Protein AF-A0A7X8V8R5-F1 (afdb_monomer_lite)

pLDDT: mean 85.59, std 14.08, range [46.25, 98.62]

Radius of gyration: 27.59 Å; chains: 1; bounding box: 48×94×66 Å

Secondary structure (DSSP, 8-state):
-HHHHHHHHHHHHHSSS--------------PPPPPPP-GGGGGGG--B--HHHHHHT-BTTB-EE--S-EEEEEE----TTSSS-S-EEEE-SS-EEEE----S-HHHHS-TTEEEEEE-TT-EEEEEEEE-STT-EEEEEEEEBPPTTSSSS-B----HHHHHHHEEEEEEPPPPPPEEE-GGGSPPTT--TTT-TTTTS-EEETT----S---EEEES-TTS-TT-GGGEEEE-SS------S---HHHHHHHHHTTTTTT-EEEETTEEEEE-

Structure (mmCIF, N/CA/C/O backbone):
data_AF-A0A7X8V8R5-F1
#
_entry.id   AF-A0A7X8V8R5-F1
#
loop_
_atom_site.group_PDB
_atom_site.id
_atom_site.type_symbol
_atom_site.label_atom_id
_atom_site.label_alt_id
_atom_site.label_comp_id
_atom_site.label_asym_id
_atom_site.label_entity_id
_atom_site.label_seq_id
_atom_site.pdbx_PDB_ins_code
_atom_site.Cartn_x
_atom_site.Cartn_y
_atom_site.Cartn_z
_atom_site.occupancy
_atom_site.B_iso_or_equiv
_atom_site.auth_seq_id
_atom_site.auth_comp_id
_atom_site.auth_asym_id
_atom_site.auth_atom_id
_atom_site.pdbx_PDB_model_num
ATOM 1 N N . MET A 1 1 ? -24.800 73.478 -6.586 1.00 51.34 1 MET A N 1
ATOM 2 C CA . MET A 1 1 ? -23.457 72.967 -6.951 1.00 51.34 1 MET A CA 1
ATOM 3 C C . MET A 1 1 ? -23.157 71.562 -6.404 1.00 51.34 1 MET A C 1
ATOM 5 O O . MET A 1 1 ? -22.745 70.729 -7.193 1.00 51.34 1 MET A O 1
ATOM 9 N N . LYS A 1 2 ? -23.445 71.215 -5.133 1.00 47.78 2 LYS A N 1
ATOM 10 C CA . LYS A 1 2 ? -23.188 69.852 -4.590 1.00 47.78 2 LYS A CA 1
ATOM 11 C C . LYS A 1 2 ? -24.035 68.699 -5.174 1.00 47.78 2 LYS A C 1
ATOM 13 O O . LYS A 1 2 ? -23.560 67.573 -5.201 1.00 47.78 2 LYS A O 1
ATOM 18 N N . LYS A 1 3 ? -25.251 68.955 -5.680 1.00 46.56 3 LYS A N 1
ATOM 19 C CA . LYS A 1 3 ? -26.115 67.905 -6.273 1.00 46.56 3 LYS A CA 1
ATOM 20 C C . LYS A 1 3 ? -25.738 67.511 -7.712 1.00 46.56 3 LYS A C 1
ATOM 22 O O . LYS A 1 3 ? -26.114 66.437 -8.153 1.00 46.56 3 LYS A O 1
ATOM 27 N N . ILE A 1 4 ? -24.977 68.353 -8.418 1.00 52.81 4 ILE A N 1
ATOM 28 C CA . ILE A 1 4 ? -24.550 68.096 -9.807 1.00 52.81 4 ILE A CA 1
ATOM 29 C C . ILE A 1 4 ? -23.256 67.266 -9.830 1.00 52.81 4 ILE A C 1
ATOM 31 O O . ILE A 1 4 ? -23.092 66.412 -10.694 1.00 52.81 4 ILE A O 1
ATOM 35 N N . LEU A 1 5 ? -22.383 67.431 -8.828 1.00 48.66 5 LEU A N 1
ATOM 36 C CA . LEU A 1 5 ? -21.161 66.628 -8.702 1.00 48.66 5 LEU A CA 1
ATOM 37 C C . LEU A 1 5 ? -21.448 65.152 -8.372 1.00 48.66 5 LEU A C 1
ATOM 39 O O . LEU A 1 5 ? -20.752 64.275 -8.867 1.00 48.66 5 LEU A O 1
ATOM 43 N N . LEU A 1 6 ? -22.485 64.868 -7.575 1.00 48.47 6 LEU A N 1
ATOM 44 C CA . LEU A 1 6 ? -22.840 63.490 -7.208 1.00 48.47 6 LEU A CA 1
ATOM 45 C C . LEU A 1 6 ? -23.437 62.704 -8.388 1.00 48.47 6 LEU A C 1
ATOM 47 O O . LEU A 1 6 ? -23.232 61.499 -8.489 1.00 48.47 6 LEU A O 1
ATOM 51 N N . ALA A 1 7 ? -24.135 63.395 -9.295 1.00 51.72 7 ALA A N 1
ATOM 52 C CA . ALA A 1 7 ? -24.681 62.788 -10.503 1.00 51.72 7 ALA A CA 1
ATOM 53 C C . ALA A 1 7 ? -23.566 62.379 -11.479 1.00 51.72 7 ALA A C 1
ATOM 55 O O . ALA A 1 7 ? -23.613 61.276 -12.000 1.00 51.72 7 ALA A O 1
ATOM 56 N N . LEU A 1 8 ? -22.531 63.211 -11.652 1.00 51.12 8 LEU A N 1
ATOM 57 C CA . LEU A 1 8 ? -21.403 62.936 -12.555 1.00 51.12 8 LEU A CA 1
ATOM 58 C C . LEU A 1 8 ? -20.503 61.775 -12.096 1.00 51.12 8 LEU A C 1
ATOM 60 O O . LEU A 1 8 ? -19.995 61.031 -12.931 1.00 51.12 8 LEU A O 1
ATOM 64 N N . VAL A 1 9 ? -20.331 61.584 -10.784 1.00 53.97 9 VAL A N 1
ATOM 65 C CA . VAL A 1 9 ? -19.551 60.454 -10.242 1.00 53.97 9 VAL A CA 1
ATOM 66 C C . VAL A 1 9 ? -20.319 59.130 -10.371 1.00 53.97 9 VAL A C 1
ATOM 68 O O . VAL A 1 9 ? -19.712 58.097 -10.641 1.00 53.97 9 VAL A O 1
ATOM 71 N N . ALA A 1 10 ? -21.653 59.157 -10.266 1.00 51.12 10 ALA A N 1
ATOM 72 C CA . ALA A 1 10 ? -22.487 57.973 -10.477 1.00 51.12 10 ALA A CA 1
ATOM 73 C C . ALA A 1 10 ? -22.534 57.536 -11.954 1.00 51.12 10 ALA A C 1
ATOM 75 O O . ALA A 1 10 ? -22.523 56.338 -12.226 1.00 51.12 10 ALA A O 1
ATOM 76 N N . THR A 1 11 ? -22.515 58.469 -12.917 1.00 50.44 11 THR A N 1
ATOM 77 C CA . THR A 1 11 ? -22.453 58.113 -14.347 1.00 50.44 11 THR A CA 1
ATOM 78 C C . THR A 1 11 ? -21.089 57.566 -14.758 1.00 50.44 11 THR A C 1
ATOM 80 O O . THR A 1 11 ? -21.040 56.650 -15.568 1.00 50.44 11 THR A O 1
ATOM 83 N N . ALA A 1 12 ? -19.985 58.056 -14.183 1.00 51.66 12 ALA A N 1
ATOM 84 C CA . ALA A 1 12 ? -18.648 57.533 -14.483 1.00 51.66 12 ALA A CA 1
ATOM 85 C C . ALA A 1 12 ? -18.447 56.086 -13.983 1.00 51.66 12 ALA A C 1
ATOM 87 O O . ALA A 1 12 ? -17.800 55.294 -14.661 1.00 51.66 12 ALA A O 1
ATOM 88 N N . ALA A 1 13 ? -19.057 55.714 -12.851 1.00 51.84 13 ALA A N 1
ATOM 89 C CA . ALA A 1 13 ? -19.005 54.350 -12.314 1.00 51.84 13 ALA A CA 1
ATOM 90 C C . ALA A 1 13 ? -19.896 53.344 -13.076 1.00 51.84 13 ALA A C 1
ATOM 92 O O . ALA A 1 13 ? -19.675 52.137 -12.986 1.00 51.84 13 ALA A O 1
ATOM 93 N N . LEU A 1 14 ? -20.883 53.820 -13.845 1.00 47.44 14 LEU A N 1
ATOM 94 C CA . LEU A 1 14 ? -21.765 52.971 -14.657 1.00 47.44 14 LEU A CA 1
ATOM 95 C C . LEU A 1 14 ? -21.150 52.578 -16.010 1.00 47.44 14 LEU A C 1
ATOM 97 O O . LEU A 1 14 ? -21.575 51.583 -16.589 1.00 47.44 14 LEU A O 1
ATOM 101 N N . PHE A 1 15 ? -20.127 53.296 -16.490 1.00 46.66 15 PHE A N 1
ATOM 102 C CA . PHE A 1 15 ? -19.398 52.935 -17.715 1.00 46.66 15 PHE A CA 1
ATOM 103 C C . PHE A 1 15 ? -18.172 52.041 -17.474 1.00 46.66 15 PHE A C 1
ATOM 105 O O . PHE A 1 15 ? -17.623 51.514 -18.433 1.00 46.66 15 PHE A O 1
ATOM 112 N N . THR A 1 16 ? -17.756 51.818 -16.222 1.00 51.16 16 THR A N 1
ATOM 113 C CA . THR A 1 16 ? -16.656 50.886 -15.887 1.00 51.16 16 THR A CA 1
ATOM 114 C C . THR A 1 16 ? -17.140 49.522 -15.393 1.00 51.16 16 THR A C 1
ATOM 116 O O . THR A 1 16 ? -16.323 48.656 -15.107 1.00 51.16 16 THR A O 1
ATOM 119 N N . ALA A 1 17 ? -18.454 49.321 -15.251 1.00 46.25 17 ALA A N 1
ATOM 120 C CA . ALA A 1 17 ? -19.032 48.094 -14.692 1.00 46.25 17 ALA A CA 1
ATOM 121 C C . ALA A 1 17 ? -19.540 47.098 -15.751 1.00 46.25 17 ALA A C 1
ATOM 123 O O . ALA A 1 17 ? -20.131 46.082 -15.396 1.00 46.25 17 ALA A O 1
ATOM 124 N N . CYS A 1 18 ? -19.317 47.375 -17.036 1.00 49.31 18 CYS A N 1
ATOM 125 C CA . CYS A 1 18 ? -19.707 46.486 -18.123 1.00 49.31 18 CYS A CA 1
ATOM 126 C C . CYS A 1 18 ? -18.607 46.448 -19.193 1.00 49.31 18 CYS A C 1
ATOM 128 O O . CYS A 1 18 ? -18.826 46.831 -20.339 1.00 49.31 18 CYS A O 1
ATOM 130 N N . GLU A 1 19 ? -17.411 45.969 -18.836 1.00 47.34 19 GLU A N 1
ATOM 131 C CA . GLU A 1 19 ? -16.739 45.114 -19.815 1.00 47.34 19 GLU A CA 1
ATOM 132 C C . GLU A 1 19 ? -17.572 43.838 -19.853 1.00 47.34 19 GLU A C 1
ATOM 134 O O . GLU A 1 19 ? -17.429 42.941 -19.022 1.00 47.34 19 GLU A O 1
ATOM 139 N N . GLU A 1 20 ? -18.551 43.833 -20.761 1.00 48.53 20 GLU A N 1
ATOM 140 C CA . GLU A 1 20 ? -19.179 42.613 -21.232 1.00 48.53 20 GLU A CA 1
ATOM 141 C C . GLU A 1 20 ? -18.025 41.663 -21.519 1.00 48.53 20 GLU A C 1
ATOM 143 O O . GLU A 1 20 ? -17.145 41.988 -22.322 1.00 48.53 20 GLU A O 1
ATOM 148 N N . TRP A 1 21 ? -17.969 40.581 -20.738 1.00 50.00 21 TRP A N 1
ATOM 149 C CA . TRP A 1 21 ? -17.016 39.495 -20.885 1.00 50.00 21 TRP A CA 1
ATOM 150 C C . TRP A 1 21 ? -16.856 39.292 -22.389 1.00 50.00 21 TRP A C 1
ATOM 152 O O . TRP A 1 21 ? -17.821 38.872 -23.035 1.00 50.00 21 TRP A O 1
ATOM 162 N N . GLN A 1 22 ? -15.705 39.697 -22.959 1.00 52.28 22 GLN A N 1
ATOM 163 C CA . GLN A 1 22 ? -15.394 39.412 -24.362 1.00 52.28 22 GLN A CA 1
ATOM 164 C C . GLN A 1 22 ? -15.810 37.959 -24.540 1.00 52.28 22 GLN A C 1
ATOM 166 O O . GLN A 1 22 ? -15.431 37.182 -23.654 1.00 52.28 22 GLN A O 1
ATOM 171 N N . PRO A 1 23 ? -16.630 37.587 -25.545 1.00 54.31 23 PRO A N 1
ATOM 172 C CA . PRO A 1 23 ? -16.998 36.194 -25.709 1.00 54.31 23 PRO A CA 1
ATOM 173 C C . PRO A 1 23 ? -15.673 35.460 -25.678 1.00 54.31 23 PRO A C 1
ATOM 175 O O . PRO A 1 23 ? -14.847 35.693 -26.566 1.00 54.31 23 PRO A O 1
ATOM 178 N N . VAL A 1 24 ? -15.399 34.708 -24.596 1.00 56.41 24 VAL A N 1
ATOM 179 C CA . VAL A 1 24 ? -14.198 33.889 -24.568 1.00 56.41 24 VAL A CA 1
ATOM 180 C C . VAL A 1 24 ? -14.396 33.089 -25.814 1.00 56.41 24 VAL A C 1
ATOM 182 O O . VAL A 1 24 ? -15.431 32.426 -25.964 1.00 56.41 24 VAL A O 1
ATOM 185 N N . GLY A 1 25 ? -13.507 33.303 -26.784 1.00 54.28 25 GLY A N 1
ATOM 186 C CA . GLY A 1 25 ? -13.576 32.529 -27.990 1.00 54.28 25 GLY A CA 1
ATOM 187 C C . GLY A 1 25 ? -13.743 31.115 -27.479 1.00 54.28 25 GLY A C 1
ATOM 188 O O . GLY A 1 25 ? -12.998 30.679 -26.593 1.00 54.28 25 GLY A O 1
ATOM 189 N N . THR A 1 26 ? -14.738 30.393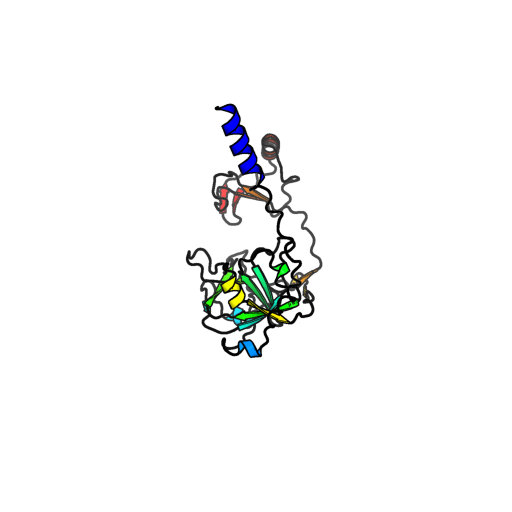 -27.978 1.00 57.25 26 THR A N 1
ATOM 190 C CA . THR A 1 26 ? -14.586 28.951 -28.036 1.00 57.25 26 THR A CA 1
ATOM 191 C C . THR A 1 26 ? -13.428 28.756 -29.006 1.00 57.25 26 THR A C 1
ATOM 193 O O . THR A 1 26 ? -13.624 28.411 -30.171 1.00 57.25 26 THR A O 1
ATOM 196 N N . PHE A 1 27 ? -12.218 29.120 -28.567 1.00 58.81 27 PHE A N 1
ATOM 197 C CA . PHE A 1 27 ? -10.977 28.696 -29.127 1.00 58.81 27 PHE A CA 1
ATOM 198 C C . PHE A 1 27 ? -11.199 27.201 -29.102 1.00 58.81 27 PHE A C 1
ATOM 200 O O . PHE A 1 27 ? -11.328 26.588 -28.039 1.00 58.81 27 PHE A O 1
ATOM 207 N N . LYS A 1 28 ? -11.424 26.630 -30.284 1.00 58.47 28 LYS A N 1
ATOM 208 C CA . LYS A 1 28 ? -11.247 25.206 -30.467 1.00 58.47 28 LYS A CA 1
ATOM 209 C C . LYS A 1 28 ? -9.762 25.022 -30.225 1.00 58.47 28 LYS A C 1
ATOM 211 O O . LYS A 1 28 ? -8.969 25.093 -31.158 1.00 58.47 28 LYS A O 1
ATOM 216 N N . TYR A 1 29 ? -9.390 24.963 -28.948 1.00 66.44 29 TYR A N 1
ATOM 217 C CA . TYR A 1 29 ? -8.088 24.512 -28.539 1.00 66.44 29 TYR A CA 1
ATOM 218 C C . TYR A 1 29 ? -7.954 23.174 -29.245 1.00 66.44 29 TYR A C 1
ATOM 220 O O . TYR A 1 29 ? -8.877 22.352 -29.195 1.00 66.44 29 TYR A O 1
ATOM 228 N N . SER A 1 30 ? -6.869 23.007 -29.997 1.00 67.44 30 SER A N 1
ATOM 229 C CA . SER A 1 30 ? -6.472 21.667 -30.404 1.00 67.44 30 SER A CA 1
ATOM 230 C C . SER A 1 30 ? -6.581 20.779 -29.172 1.00 67.44 30 SER A C 1
ATOM 232 O O . SER A 1 30 ? -6.219 21.230 -28.076 1.00 67.44 30 SER A O 1
ATOM 234 N N . GLU A 1 31 ? -7.115 19.567 -29.337 1.00 70.62 31 GLU A N 1
ATOM 235 C CA . GLU A 1 31 ? -7.059 18.593 -28.253 1.00 70.62 31 GLU A CA 1
ATOM 236 C C . GLU A 1 31 ? -5.636 18.610 -27.684 1.00 70.62 31 GLU A C 1
ATOM 238 O O . GLU A 1 31 ? -4.676 18.654 -28.466 1.00 70.62 31 GLU A O 1
ATOM 243 N N . PRO A 1 32 ? -5.492 18.740 -26.353 1.00 69.19 32 PRO A N 1
ATOM 244 C CA . PRO A 1 32 ? -4.178 18.775 -25.745 1.00 69.19 32 PRO A CA 1
ATOM 245 C C . PRO A 1 32 ? -3.419 17.545 -26.226 1.00 69.19 32 PRO A C 1
ATOM 247 O O . PRO A 1 32 ? -3.977 16.449 -26.237 1.00 69.19 32 PRO A O 1
ATOM 250 N N . GLU A 1 33 ? -2.179 17.749 -26.664 1.00 66.00 33 GLU A N 1
ATOM 251 C CA . GLU A 1 33 ? -1.330 16.653 -27.114 1.00 66.00 33 GLU A CA 1
ATOM 252 C C . GLU A 1 33 ? -1.299 15.590 -26.011 1.00 66.00 33 GLU A C 1
ATOM 254 O O . GLU A 1 33 ? -0.963 15.885 -24.857 1.00 66.00 33 GLU A O 1
ATOM 259 N N . GLU A 1 34 ? -1.744 14.374 -26.336 1.00 66.88 34 GLU A N 1
ATOM 260 C CA . GLU A 1 34 ? -1.716 13.283 -25.374 1.00 66.88 34 GLU A CA 1
ATOM 261 C C . GLU A 1 34 ? -0.261 13.041 -24.983 1.00 66.88 34 GLU A C 1
ATOM 263 O O . GLU A 1 34 ? 0.597 12.807 -25.836 1.00 66.88 34 GLU A O 1
ATOM 268 N N . LEU A 1 35 ? 0.029 13.123 -23.680 1.00 69.25 35 LEU A N 1
ATOM 269 C CA . LEU A 1 35 ? 1.369 12.829 -23.188 1.00 69.25 35 LEU A CA 1
ATOM 270 C C . LEU A 1 35 ? 1.760 11.418 -23.646 1.00 69.25 35 LEU A C 1
ATOM 272 O O . LEU A 1 35 ? 0.987 10.482 -23.404 1.00 69.25 35 LEU A O 1
ATOM 276 N N . PRO A 1 36 ? 2.938 11.248 -24.271 1.00 78.88 36 PRO A N 1
ATOM 277 C CA . PRO A 1 36 ? 3.342 9.959 -24.797 1.00 78.88 36 PRO A CA 1
ATOM 278 C C . PRO A 1 36 ? 3.402 8.937 -23.665 1.00 78.88 36 PRO A C 1
ATOM 280 O O . PRO A 1 36 ? 3.946 9.192 -22.586 1.00 78.88 36 PRO A O 1
ATOM 283 N N . LEU A 1 37 ? 2.807 7.777 -23.920 1.00 89.00 37 LEU A N 1
ATOM 284 C CA . LEU A 1 37 ? 2.819 6.664 -22.986 1.00 89.00 37 LEU A CA 1
ATOM 285 C C . LEU A 1 37 ? 4.219 6.064 -22.928 1.00 89.00 37 LEU A C 1
ATOM 287 O O . LEU A 1 37 ? 4.871 5.870 -23.952 1.00 89.00 37 LEU A O 1
ATOM 291 N N . VAL A 1 38 ? 4.659 5.754 -21.716 1.00 93.31 38 VAL A N 1
ATOM 292 C CA . VAL A 1 38 ? 6.001 5.241 -21.459 1.00 93.31 38 VAL A CA 1
ATOM 293 C C . VAL A 1 38 ? 6.074 3.749 -21.760 1.00 93.31 38 VAL A C 1
ATOM 295 O O . VAL A 1 38 ? 5.157 2.976 -21.466 1.00 93.31 38 VAL A O 1
ATOM 298 N N . THR A 1 39 ? 7.200 3.342 -22.333 1.00 94.50 39 THR A N 1
ATOM 299 C CA . THR A 1 39 ? 7.543 1.958 -22.651 1.00 94.50 39 THR A CA 1
ATOM 300 C C . THR A 1 39 ? 8.760 1.498 -21.848 1.00 94.50 39 THR A C 1
ATOM 302 O O . THR A 1 39 ? 9.501 2.299 -21.280 1.00 94.50 39 THR A O 1
ATOM 305 N N . ASP A 1 40 ? 9.016 0.188 -21.827 1.00 93.06 40 ASP A N 1
ATOM 306 C CA . ASP A 1 40 ? 10.221 -0.379 -21.211 1.00 93.06 40 ASP A CA 1
ATOM 307 C C . ASP A 1 40 ? 11.524 0.245 -21.775 1.00 93.06 40 ASP A C 1
ATOM 309 O O . ASP A 1 40 ? 12.506 0.375 -21.044 1.00 93.06 40 ASP A O 1
ATOM 313 N N . ALA A 1 41 ? 11.539 0.668 -23.049 1.00 94.06 41 ALA A N 1
ATOM 314 C CA . ALA A 1 41 ? 12.710 1.279 -23.687 1.00 94.06 41 ALA A CA 1
ATOM 315 C C . ALA A 1 41 ? 13.054 2.654 -23.092 1.00 94.06 41 ALA A C 1
ATOM 317 O O . ALA A 1 41 ? 14.228 2.958 -22.872 1.00 94.06 41 ALA A O 1
ATOM 318 N N . ASP A 1 42 ? 12.036 3.443 -22.747 1.00 94.56 42 ASP A N 1
ATOM 319 C CA . ASP A 1 42 ? 12.194 4.767 -22.132 1.00 94.56 42 ASP A CA 1
ATOM 320 C C . ASP A 1 42 ? 12.792 4.679 -20.719 1.00 94.56 42 ASP A C 1
ATOM 322 O O . ASP A 1 42 ? 13.337 5.650 -20.189 1.00 94.56 42 ASP A O 1
ATOM 326 N N . MET A 1 43 ? 12.730 3.493 -20.104 1.00 95.56 43 MET A N 1
ATOM 327 C CA . MET A 1 43 ? 13.224 3.255 -18.753 1.00 95.56 43 MET A CA 1
ATOM 328 C C . MET A 1 43 ? 14.701 2.840 -18.691 1.00 95.56 43 MET A C 1
ATOM 330 O O . MET A 1 43 ? 15.282 2.813 -17.603 1.00 95.56 43 MET A O 1
ATOM 334 N N . ALA A 1 44 ? 15.337 2.564 -19.836 1.00 90.88 44 ALA A N 1
ATOM 335 C CA . ALA A 1 44 ? 16.705 2.042 -19.913 1.00 90.88 44 ALA A CA 1
ATOM 336 C C . ALA A 1 44 ? 17.755 2.938 -19.223 1.00 90.88 44 ALA A C 1
ATOM 338 O O . ALA A 1 44 ? 18.742 2.437 -18.685 1.00 90.88 44 ALA A O 1
ATOM 339 N N . GLY A 1 45 ? 17.532 4.257 -19.192 1.00 93.56 45 GLY A N 1
ATOM 340 C CA . GLY A 1 45 ? 18.432 5.228 -18.559 1.00 93.56 45 GLY A CA 1
ATOM 341 C C . GLY A 1 45 ? 18.343 5.311 -17.029 1.00 93.56 45 GLY A C 1
ATOM 342 O O . GLY A 1 45 ? 19.182 5.964 -16.415 1.00 93.56 45 GLY A O 1
ATOM 343 N N . TYR A 1 46 ? 17.357 4.667 -16.394 1.00 94.12 46 TYR A N 1
ATOM 344 C CA . TYR A 1 46 ? 17.099 4.803 -14.951 1.00 94.12 46 TYR A CA 1
ATOM 345 C C . TYR A 1 46 ? 17.612 3.626 -14.110 1.00 94.12 46 TYR A C 1
ATOM 347 O O . TYR A 1 46 ? 17.353 3.566 -12.908 1.00 94.12 46 TYR A O 1
ATOM 355 N N . GLY A 1 47 ? 18.361 2.702 -14.717 1.00 95.00 47 GLY A N 1
ATOM 356 C CA . GLY A 1 47 ? 18.920 1.517 -14.063 1.00 95.00 47 GLY A CA 1
ATOM 357 C C . GLY A 1 47 ? 18.159 0.227 -14.397 1.00 95.00 47 GLY A C 1
ATOM 358 O O . GLY A 1 47 ? 17.310 0.215 -15.290 1.00 95.00 47 GLY A O 1
ATOM 359 N N . PRO A 1 48 ? 18.470 -0.887 -13.712 1.00 96.25 48 PRO A N 1
ATOM 360 C CA . PRO A 1 48 ? 17.895 -2.186 -14.038 1.00 96.25 48 PRO A CA 1
ATOM 361 C C . PRO A 1 48 ? 16.413 -2.276 -13.649 1.00 96.25 48 PRO A C 1
ATOM 363 O O . PRO A 1 48 ? 15.997 -1.775 -12.599 1.00 96.25 48 PRO A O 1
ATOM 366 N N . ARG A 1 49 ? 15.635 -2.989 -14.470 1.00 97.25 49 ARG A N 1
ATOM 367 C CA . ARG A 1 49 ? 14.291 -3.445 -14.099 1.00 97.25 49 ARG A CA 1
ATOM 368 C C . ARG A 1 49 ? 14.398 -4.465 -12.967 1.00 97.25 49 ARG A C 1
ATOM 370 O O . ARG A 1 49 ? 15.228 -5.370 -13.031 1.00 97.25 49 ARG A O 1
ATOM 377 N N . THR A 1 50 ? 13.529 -4.363 -11.970 1.00 97.88 50 THR A N 1
ATOM 378 C CA . THR A 1 50 ? 13.345 -5.394 -10.940 1.00 97.88 50 THR A CA 1
ATOM 379 C C . THR A 1 50 ? 11.872 -5.788 -10.839 1.00 97.88 50 THR A C 1
ATOM 381 O O . THR A 1 50 ? 11.000 -5.070 -11.332 1.00 97.88 50 THR A O 1
ATOM 384 N N . THR A 1 51 ? 11.595 -6.956 -10.264 1.00 98.38 51 THR A N 1
ATOM 385 C CA . THR A 1 51 ? 10.223 -7.391 -9.970 1.00 98.38 51 THR A CA 1
ATOM 386 C C . THR A 1 51 ? 9.775 -6.790 -8.642 1.00 98.38 51 THR A C 1
ATOM 388 O O . THR A 1 51 ? 10.607 -6.447 -7.796 1.00 98.38 51 THR A O 1
ATOM 391 N N . ILE A 1 52 ? 8.468 -6.662 -8.424 1.00 98.44 52 ILE A N 1
ATOM 392 C CA . ILE A 1 52 ? 7.943 -6.140 -7.157 1.00 98.44 52 ILE A CA 1
ATOM 393 C C . ILE A 1 52 ? 8.347 -7.049 -5.991 1.00 98.44 52 ILE A C 1
ATOM 395 O O . ILE A 1 52 ? 8.772 -6.561 -4.942 1.00 98.44 52 ILE A O 1
ATOM 399 N N . LYS A 1 53 ? 8.292 -8.371 -6.184 1.00 98.19 53 LYS A N 1
ATOM 400 C CA . LYS A 1 53 ? 8.732 -9.347 -5.182 1.00 98.19 53 LYS A CA 1
ATOM 401 C C . LYS A 1 53 ? 10.205 -9.167 -4.812 1.00 98.19 53 LYS A C 1
ATOM 403 O O . LYS A 1 53 ? 10.532 -9.156 -3.625 1.00 98.19 53 LYS A O 1
ATOM 408 N N . ASP A 1 54 ? 11.091 -9.034 -5.799 1.00 98.12 54 ASP A N 1
ATOM 409 C CA . ASP A 1 54 ? 12.529 -8.898 -5.542 1.00 98.12 54 ASP A CA 1
ATOM 410 C C . ASP A 1 54 ? 12.863 -7.541 -4.923 1.00 98.12 54 ASP A C 1
ATOM 412 O O . ASP A 1 54 ? 13.714 -7.470 -4.037 1.00 98.12 54 ASP A O 1
ATOM 416 N N . LEU A 1 55 ? 12.154 -6.475 -5.314 1.00 98.19 55 LEU A N 1
ATOM 417 C CA . LEU A 1 55 ? 12.264 -5.177 -4.658 1.00 98.19 55 LEU A CA 1
ATOM 418 C C . LEU A 1 55 ? 11.910 -5.280 -3.172 1.00 98.19 55 LEU A C 1
ATOM 420 O O . LEU A 1 55 ? 12.715 -4.884 -2.332 1.00 98.19 55 LEU A O 1
ATOM 424 N N . CYS A 1 56 ? 10.748 -5.850 -2.847 1.00 97.25 56 CYS A N 1
ATOM 425 C CA . CYS A 1 56 ? 10.328 -6.084 -1.467 1.00 97.25 56 CYS A CA 1
ATOM 426 C C . CYS A 1 56 ? 11.320 -6.981 -0.708 1.00 97.25 56 CYS A C 1
ATOM 428 O O . CYS A 1 56 ? 11.595 -6.744 0.463 1.00 97.25 56 CYS A O 1
ATOM 430 N N . GLY A 1 57 ? 11.926 -7.965 -1.376 1.00 97.00 57 GLY A N 1
ATOM 431 C CA . GLY A 1 57 ? 12.951 -8.836 -0.793 1.00 97.00 57 GLY A CA 1
ATOM 432 C C . GLY A 1 57 ? 14.249 -8.131 -0.385 1.00 97.00 57 GLY A C 1
ATOM 433 O O . GLY A 1 57 ? 15.029 -8.701 0.374 1.00 97.00 57 GLY A O 1
ATOM 434 N N . ARG A 1 58 ? 14.491 -6.897 -0.848 1.00 96.94 58 ARG A N 1
ATOM 435 C CA . ARG A 1 58 ? 15.647 -6.083 -0.430 1.00 96.94 58 ARG A CA 1
ATOM 436 C C . ARG A 1 58 ? 15.445 -5.405 0.922 1.00 96.94 58 ARG A C 1
ATOM 438 O O . ARG A 1 58 ? 16.414 -4.903 1.487 1.00 96.94 58 ARG A O 1
ATOM 445 N N . TYR A 1 59 ? 14.208 -5.327 1.404 1.00 96.38 59 TYR A N 1
ATOM 446 C CA . TYR A 1 59 ? 13.903 -4.677 2.667 1.00 96.38 59 TYR A CA 1
ATOM 447 C C . TYR A 1 59 ? 14.324 -5.556 3.852 1.00 96.38 59 TYR A C 1
ATOM 449 O O . TYR A 1 59 ? 14.075 -6.761 3.877 1.00 96.38 59 TYR A O 1
ATOM 457 N N . VAL A 1 60 ? 14.930 -4.930 4.860 1.00 94.56 60 VAL A N 1
ATOM 458 C CA . VAL A 1 60 ? 15.279 -5.563 6.134 1.00 94.56 60 VAL A CA 1
ATOM 459 C C . VAL A 1 60 ? 14.489 -4.866 7.230 1.00 94.56 60 VAL A C 1
ATOM 461 O O . VAL A 1 60 ? 14.490 -3.642 7.317 1.00 94.56 60 VAL A O 1
ATOM 464 N N . ASN A 1 61 ? 13.820 -5.650 8.073 1.00 90.81 61 ASN A N 1
ATOM 465 C CA . ASN A 1 61 ? 12.942 -5.143 9.122 1.00 90.81 61 ASN A CA 1
ATOM 466 C C . ASN A 1 61 ? 13.615 -4.075 10.004 1.00 90.81 61 ASN A C 1
ATOM 468 O O . ASN A 1 61 ? 14.702 -4.302 10.540 1.00 90.81 61 ASN A O 1
ATOM 472 N N . GLY A 1 62 ? 12.957 -2.922 10.144 1.00 90.50 62 GLY A N 1
ATOM 473 C CA . GLY A 1 62 ? 13.430 -1.778 10.921 1.00 90.50 62 GLY A CA 1
ATOM 474 C C . GLY A 1 62 ? 14.535 -0.973 10.238 1.00 90.50 62 GLY A C 1
ATOM 475 O O . GLY A 1 62 ? 15.087 -0.059 10.846 1.00 90.50 62 GLY A O 1
ATOM 476 N N . THR A 1 63 ? 14.894 -1.317 8.998 1.00 94.75 63 THR A N 1
ATOM 477 C CA . THR A 1 63 ? 15.970 -0.674 8.237 1.00 94.75 63 THR A CA 1
ATOM 478 C C . THR A 1 63 ? 15.421 -0.175 6.897 1.00 94.75 63 THR A C 1
ATOM 480 O O . THR A 1 63 ? 15.521 -0.885 5.891 1.00 94.75 63 THR A O 1
ATOM 483 N N . PRO A 1 64 ? 14.826 1.035 6.849 1.00 95.94 64 PRO A N 1
ATOM 484 C CA . PRO A 1 64 ? 14.388 1.625 5.590 1.00 95.94 64 PRO A CA 1
ATOM 485 C C . PRO A 1 64 ? 15.557 1.761 4.614 1.00 95.94 64 PRO A C 1
ATOM 487 O O . PRO A 1 64 ? 16.653 2.191 4.977 1.00 95.94 64 PRO A O 1
ATOM 490 N N . LEU A 1 65 ? 15.309 1.411 3.354 1.00 97.62 65 LEU A N 1
ATOM 491 C CA . LEU A 1 65 ? 16.316 1.376 2.302 1.00 97.62 65 LEU A CA 1
ATOM 492 C C . LEU A 1 65 ? 16.045 2.476 1.281 1.00 97.62 65 LEU A C 1
ATOM 494 O O . LEU A 1 65 ? 15.102 2.383 0.493 1.00 97.62 65 LEU A O 1
ATOM 498 N N . LYS A 1 66 ? 16.911 3.490 1.247 1.00 97.88 66 LYS A N 1
ATOM 499 C CA . LYS A 1 66 ? 16.930 4.456 0.147 1.00 97.88 66 LYS A CA 1
ATOM 500 C C . LYS A 1 66 ? 17.482 3.789 -1.113 1.00 97.88 66 LYS A C 1
ATOM 502 O O . LYS A 1 66 ? 18.498 3.097 -1.074 1.00 97.88 66 LYS A O 1
ATOM 507 N N . LEU A 1 67 ? 16.784 3.964 -2.225 1.00 98.06 67 LEU A N 1
ATOM 508 C CA . LEU A 1 67 ? 17.096 3.341 -3.503 1.00 98.06 67 LEU A CA 1
ATOM 509 C C . LEU A 1 67 ? 17.856 4.343 -4.376 1.00 98.06 67 LEU A C 1
ATOM 511 O O . LEU A 1 67 ? 17.415 5.473 -4.557 1.00 98.06 67 LEU A O 1
ATOM 515 N N . GLU A 1 68 ? 18.992 3.931 -4.935 1.00 97.00 68 GLU A N 1
ATOM 516 C CA . GLU A 1 68 ? 19.834 4.809 -5.767 1.00 97.00 68 GLU A CA 1
ATOM 517 C C . GLU A 1 68 ? 19.409 4.809 -7.243 1.00 97.00 68 GLU A C 1
ATOM 519 O O . GLU A 1 68 ? 19.485 5.824 -7.928 1.00 97.00 68 GLU A O 1
ATOM 524 N N . SER A 1 69 ? 18.942 3.666 -7.751 1.00 97.44 69 SER A N 1
ATOM 525 C CA . SER A 1 69 ? 18.514 3.496 -9.144 1.00 97.44 69 SER A CA 1
ATOM 526 C C . SER A 1 69 ? 17.605 2.274 -9.309 1.00 97.44 69 SER A C 1
ATOM 528 O O . SER A 1 69 ? 17.366 1.518 -8.359 1.00 97.44 69 SER A O 1
ATOM 530 N N . GLY A 1 70 ? 17.112 2.083 -10.531 1.00 98.00 70 GLY A N 1
ATOM 531 C CA . GLY A 1 70 ? 16.250 0.987 -10.943 1.00 98.00 70 GLY A CA 1
ATOM 532 C C . GLY A 1 70 ? 14.805 1.423 -11.138 1.00 98.00 70 GLY A C 1
ATOM 533 O O . GLY A 1 70 ? 14.420 2.562 -10.853 1.00 98.00 70 GLY A O 1
ATOM 534 N N . TRP A 1 71 ? 13.997 0.496 -11.632 1.00 98.62 71 TRP A N 1
ATOM 535 C CA . TRP A 1 71 ? 12.575 0.718 -11.852 1.00 98.62 71 TRP A CA 1
ATOM 536 C C . TRP A 1 71 ? 11.772 -0.577 -11.747 1.00 98.62 71 TRP A C 1
ATOM 538 O O . TRP A 1 71 ? 12.296 -1.675 -11.948 1.00 98.62 71 TRP A O 1
ATOM 548 N N . ILE A 1 72 ? 10.489 -0.427 -11.433 1.00 98.56 72 ILE A N 1
ATOM 549 C CA . ILE A 1 72 ? 9.483 -1.495 -11.478 1.00 98.56 72 ILE A CA 1
ATOM 550 C C . ILE A 1 72 ? 8.370 -1.111 -12.450 1.00 98.56 72 ILE A C 1
ATOM 552 O O . ILE A 1 72 ? 8.182 0.066 -12.765 1.00 98.56 72 ILE A O 1
ATOM 556 N N . LYS A 1 73 ? 7.622 -2.112 -12.906 1.00 98.50 73 LYS A N 1
ATOM 557 C CA . LYS A 1 73 ? 6.435 -1.958 -13.748 1.00 98.50 73 LYS A CA 1
ATOM 558 C C . LYS A 1 73 ? 5.320 -2.805 -13.158 1.00 98.50 73 LYS A C 1
ATOM 560 O O . LYS A 1 73 ? 5.571 -3.952 -12.811 1.00 98.50 73 LYS A O 1
ATOM 565 N N . GLY A 1 74 ? 4.115 -2.258 -13.073 1.00 98.31 74 GLY A N 1
ATOM 566 C CA . GLY A 1 74 ? 2.948 -2.987 -12.584 1.00 98.31 74 GLY A CA 1
ATOM 567 C C . GLY A 1 74 ? 1.645 -2.383 -13.089 1.00 98.31 74 GLY A C 1
ATOM 568 O O . GLY A 1 74 ? 1.614 -1.237 -13.537 1.00 98.31 74 GLY A O 1
ATOM 569 N N . GLN A 1 75 ? 0.571 -3.162 -13.030 1.00 98.31 75 GLN A N 1
ATOM 570 C CA . GLN A 1 75 ? -0.781 -2.699 -13.312 1.00 98.31 75 GLN A CA 1
ATOM 571 C C . GLN A 1 75 ? -1.408 -2.091 -12.064 1.00 98.31 75 GLN A C 1
ATOM 573 O O . GLN A 1 75 ? -1.284 -2.635 -10.966 1.00 98.31 75 GLN A O 1
ATOM 578 N N . VAL A 1 76 ? -2.123 -0.987 -12.245 1.00 97.81 76 VAL A N 1
ATOM 579 C CA . VAL A 1 76 ? -2.886 -0.325 -11.185 1.00 97.81 76 VAL A CA 1
ATOM 580 C C . VAL A 1 76 ? -4.053 -1.211 -10.743 1.00 97.81 76 VAL A C 1
ATOM 582 O O . VAL A 1 76 ? -4.880 -1.617 -11.563 1.00 97.81 76 VAL A O 1
ATOM 585 N N . ILE A 1 77 ? -4.133 -1.470 -9.435 1.00 96.88 77 ILE A N 1
ATOM 586 C CA . ILE A 1 77 ? -5.175 -2.302 -8.802 1.00 96.88 77 ILE A CA 1
ATOM 587 C C . ILE A 1 77 ? -5.984 -1.577 -7.724 1.00 96.88 77 ILE A C 1
ATOM 589 O O . ILE A 1 77 ? -6.903 -2.152 -7.144 1.00 96.88 77 ILE A O 1
ATOM 593 N N . SER A 1 78 ? -5.659 -0.317 -7.443 1.00 94.06 78 SER A N 1
ATOM 594 C CA . SER A 1 78 ? -6.399 0.520 -6.498 1.00 94.06 78 SER A CA 1
ATOM 595 C C . SER A 1 78 ? -7.161 1.637 -7.186 1.00 94.06 78 SER A C 1
ATOM 597 O O . SER A 1 78 ? -6.704 2.205 -8.174 1.00 94.06 78 SER A O 1
ATOM 599 N N . ASN A 1 79 ? -8.269 2.029 -6.566 1.00 90.31 79 ASN A N 1
ATOM 600 C CA . ASN A 1 79 ? -9.080 3.168 -6.956 1.00 90.31 79 ASN A CA 1
ATOM 601 C C . ASN A 1 79 ? -9.518 3.909 -5.682 1.00 90.31 79 ASN A C 1
ATOM 603 O O . ASN A 1 79 ? -9.983 3.282 -4.730 1.00 90.31 79 ASN A O 1
ATOM 607 N N . ASP A 1 80 ? -9.364 5.231 -5.668 1.00 88.88 80 ASP A N 1
ATOM 608 C CA . ASP A 1 80 ? -9.719 6.096 -4.543 1.00 88.88 80 ASP A CA 1
ATOM 609 C C . ASP A 1 80 ? -11.100 6.760 -4.672 1.00 88.88 80 ASP A C 1
ATOM 611 O O . ASP A 1 80 ? -11.498 7.505 -3.782 1.00 88.88 80 ASP A O 1
ATOM 615 N N . ALA A 1 81 ? -11.870 6.453 -5.721 1.00 86.62 81 ALA A N 1
ATOM 616 C CA . ALA A 1 81 ? -13.184 7.044 -5.988 1.00 86.62 81 ALA A CA 1
ATOM 617 C C . ALA A 1 81 ? -14.201 6.842 -4.848 1.00 86.62 81 ALA A C 1
ATOM 619 O O . ALA A 1 81 ? -15.101 7.659 -4.675 1.00 86.62 81 ALA A O 1
ATOM 620 N N . SER A 1 82 ? -14.063 5.771 -4.056 1.00 81.62 82 SER A N 1
ATOM 621 C CA . SER A 1 82 ? -14.899 5.517 -2.873 1.00 81.62 82 SER A CA 1
ATOM 622 C C . SER A 1 82 ? -14.291 6.037 -1.562 1.00 81.62 82 SER A C 1
ATOM 624 O O . SER A 1 82 ? -14.843 5.777 -0.498 1.00 81.62 82 SER A O 1
ATOM 626 N N . GLY A 1 83 ? -13.133 6.703 -1.615 1.00 75.81 83 GLY A N 1
ATOM 627 C CA . GLY A 1 83 ? -12.420 7.252 -0.457 1.00 75.81 83 GLY A CA 1
ATOM 628 C C . GLY A 1 83 ? -11.626 6.245 0.387 1.00 75.81 83 GLY A C 1
ATOM 629 O O . GLY A 1 83 ? -11.019 6.645 1.376 1.00 75.81 83 GLY A O 1
ATOM 630 N N . ASN A 1 84 ? -11.598 4.957 0.018 1.00 73.50 84 ASN A N 1
ATOM 631 C CA . ASN A 1 84 ? -10.994 3.903 0.850 1.00 73.50 84 ASN A CA 1
ATOM 632 C C . ASN A 1 84 ? -9.471 3.759 0.680 1.00 73.50 84 ASN A C 1
ATOM 634 O O . ASN A 1 84 ? -8.792 3.386 1.633 1.00 73.50 84 ASN A O 1
ATOM 638 N N . ILE A 1 85 ? -8.928 4.053 -0.507 1.00 85.44 85 ILE A N 1
ATOM 639 C CA . ILE A 1 85 ? -7.479 4.059 -0.773 1.00 85.44 85 ILE A CA 1
ATOM 640 C C . ILE A 1 85 ? -7.020 5.510 -0.902 1.00 85.44 85 ILE A C 1
ATOM 642 O O . ILE A 1 85 ? -6.908 6.056 -1.992 1.00 85.44 85 ILE A O 1
ATOM 646 N N . TYR A 1 86 ? -6.831 6.176 0.232 1.00 84.62 86 TYR A N 1
ATOM 647 C CA . TYR A 1 86 ? -6.522 7.602 0.263 1.00 84.62 86 TYR A CA 1
ATOM 648 C C . TYR A 1 86 ? -5.016 7.856 0.137 1.00 84.62 86 TYR A C 1
ATOM 650 O O . TYR A 1 86 ? -4.239 7.329 0.927 1.00 84.62 86 TYR A O 1
ATOM 658 N N . ARG A 1 87 ? -4.606 8.711 -0.813 1.00 92.81 87 ARG A N 1
ATOM 659 C CA . ARG A 1 87 ? -3.211 9.183 -0.983 1.00 92.81 87 ARG A CA 1
ATOM 660 C C . ARG A 1 87 ? -2.163 8.115 -1.290 1.00 92.81 87 ARG A C 1
ATOM 662 O O . ARG A 1 87 ? -0.964 8.401 -1.255 1.00 92.81 87 ARG A O 1
ATOM 669 N N . SER A 1 88 ? -2.619 6.933 -1.676 1.00 94.50 88 SER A N 1
ATOM 670 C CA . SER A 1 88 ? -1.781 5.802 -2.046 1.00 94.50 88 SER A CA 1
ATOM 671 C C . SER A 1 88 ? -2.216 5.223 -3.387 1.00 94.50 88 SER A C 1
ATOM 673 O O . SER A 1 88 ? -3.383 5.302 -3.768 1.00 94.50 88 SER A O 1
ATOM 675 N N . LEU A 1 89 ? -1.268 4.613 -4.090 1.00 96.25 89 LEU A N 1
ATOM 676 C CA . LEU A 1 89 ? -1.488 3.863 -5.321 1.00 96.25 89 LEU A CA 1
ATOM 677 C C . LEU A 1 89 ? -0.953 2.446 -5.123 1.00 96.25 89 LEU A C 1
ATOM 679 O O . LEU A 1 89 ? 0.198 2.276 -4.732 1.00 96.25 89 LEU A O 1
ATOM 683 N N . TYR A 1 90 ? -1.769 1.438 -5.407 1.00 97.44 90 TYR A N 1
ATOM 684 C CA . TYR A 1 90 ? -1.352 0.042 -5.404 1.00 97.44 90 TYR A CA 1
ATOM 685 C C . TYR A 1 90 ? -1.170 -0.442 -6.828 1.00 97.44 90 TYR A C 1
ATOM 687 O O . TYR A 1 90 ? -2.046 -0.263 -7.684 1.00 97.44 90 TYR A O 1
ATOM 695 N N . ILE A 1 91 ? -0.036 -1.095 -7.048 1.00 98.38 91 ILE A N 1
ATOM 696 C CA . ILE A 1 91 ? 0.295 -1.733 -8.313 1.00 98.38 91 ILE A CA 1
ATOM 697 C C . ILE A 1 91 ? 0.701 -3.177 -8.061 1.00 98.38 91 ILE A C 1
ATOM 699 O O . ILE A 1 91 ? 1.224 -3.501 -6.993 1.00 98.38 91 ILE A O 1
ATOM 703 N N . GLN A 1 92 ? 0.500 -4.033 -9.055 1.00 98.19 92 GLN A N 1
ATOM 704 C CA . GLN A 1 92 ? 1.016 -5.396 -9.026 1.00 98.19 92 GLN A CA 1
ATOM 705 C C . GLN A 1 92 ? 1.593 -5.819 -10.373 1.00 98.19 92 GLN A C 1
ATOM 707 O O . GLN A 1 92 ? 1.154 -5.358 -11.425 1.00 98.19 92 GLN A O 1
ATOM 712 N N . ASP A 1 93 ? 2.553 -6.729 -10.321 1.00 97.69 93 ASP A N 1
ATOM 713 C CA . ASP A 1 93 ? 3.066 -7.482 -11.459 1.00 97.69 93 ASP A CA 1
ATOM 714 C C . ASP A 1 93 ? 2.732 -8.970 -11.261 1.00 97.69 93 ASP A C 1
ATOM 716 O O . ASP A 1 93 ? 1.931 -9.343 -10.398 1.00 97.69 93 ASP A O 1
ATOM 720 N N . GLU A 1 94 ? 3.326 -9.851 -12.059 1.00 96.12 94 GLU A N 1
ATOM 721 C CA . GLU A 1 94 ? 3.105 -11.295 -11.954 1.00 96.12 94 GLU A CA 1
ATOM 722 C C . GLU A 1 94 ? 3.687 -11.904 -10.660 1.00 96.12 94 GLU A C 1
ATOM 724 O O . GLU A 1 94 ? 3.373 -13.046 -10.308 1.00 96.12 94 GLU A O 1
ATOM 729 N N . THR A 1 95 ? 4.545 -11.164 -9.953 1.00 97.50 95 THR A N 1
ATOM 730 C CA . THR A 1 95 ? 5.331 -11.636 -8.805 1.00 97.50 95 THR A CA 1
ATOM 731 C C . THR A 1 95 ? 4.790 -11.178 -7.454 1.00 97.50 95 THR A C 1
ATOM 733 O O . THR A 1 95 ? 4.964 -11.901 -6.471 1.00 97.50 95 THR A O 1
ATOM 736 N N . GLY A 1 96 ? 4.131 -10.020 -7.386 1.00 97.00 96 GLY A N 1
ATOM 737 C CA . GLY A 1 96 ? 3.583 -9.464 -6.151 1.00 97.00 96 GLY A CA 1
ATOM 738 C C . GLY A 1 96 ? 3.024 -8.053 -6.327 1.00 97.00 96 GLY A C 1
ATOM 739 O O . GLY A 1 96 ? 2.953 -7.525 -7.436 1.00 97.00 96 GLY A O 1
ATOM 740 N N . GLY A 1 97 ? 2.622 -7.440 -5.213 1.00 97.81 97 GLY A N 1
ATOM 741 C CA . GLY A 1 97 ? 2.045 -6.099 -5.195 1.00 97.81 97 GLY A CA 1
ATOM 742 C C . GLY A 1 97 ? 2.679 -5.198 -4.142 1.00 97.81 97 GLY A C 1
ATOM 743 O O . GLY A 1 97 ? 3.262 -5.662 -3.157 1.00 97.81 97 GLY A O 1
ATOM 744 N N . ILE A 1 98 ? 2.603 -3.892 -4.381 1.00 98.00 98 ILE A N 1
ATOM 745 C CA . ILE A 1 98 ? 3.223 -2.880 -3.528 1.00 98.00 98 ILE A CA 1
ATOM 746 C C . ILE A 1 98 ? 2.394 -1.601 -3.489 1.00 98.00 98 ILE A C 1
ATOM 748 O O . ILE A 1 98 ? 1.772 -1.203 -4.476 1.00 98.00 98 ILE A O 1
ATOM 752 N N . GLU A 1 99 ? 2.419 -0.951 -2.329 1.00 97.75 99 GLU A N 1
ATOM 753 C CA . GLU A 1 99 ? 1.867 0.382 -2.127 1.00 97.75 99 GLU A CA 1
ATOM 754 C C . GLU A 1 99 ? 2.906 1.460 -2.450 1.00 97.75 99 GLU A C 1
ATOM 756 O O . GLU A 1 99 ? 4.062 1.385 -2.029 1.00 97.75 99 GLU A O 1
ATOM 761 N N . ILE A 1 100 ? 2.463 2.513 -3.127 1.00 97.94 100 ILE A N 1
ATOM 762 C CA . ILE A 1 100 ? 3.231 3.725 -3.389 1.00 97.94 100 ILE A CA 1
ATOM 763 C C . ILE A 1 100 ? 2.505 4.898 -2.734 1.00 97.94 100 ILE A C 1
ATOM 765 O O . ILE A 1 100 ? 1.359 5.205 -3.068 1.00 97.94 100 ILE A O 1
ATOM 769 N N . LYS A 1 101 ? 3.181 5.588 -1.818 1.00 97.12 101 LYS A N 1
ATOM 770 C CA . LYS A 1 101 ? 2.658 6.729 -1.057 1.00 97.12 101 LYS A CA 1
ATOM 771 C C . LYS A 1 101 ? 2.733 7.994 -1.903 1.00 97.12 101 LYS A C 1
ATOM 773 O O . LYS A 1 101 ? 3.587 8.854 -1.695 1.00 97.12 101 LYS A O 1
ATOM 778 N N . THR A 1 102 ? 1.856 8.097 -2.895 1.00 96.00 102 THR A N 1
ATOM 779 C CA . THR A 1 102 ? 1.870 9.202 -3.865 1.00 96.00 102 THR A CA 1
ATOM 780 C C . THR A 1 102 ? 1.562 10.543 -3.211 1.00 96.00 102 THR A C 1
ATOM 782 O O . THR A 1 102 ? 2.112 11.561 -3.617 1.00 96.00 102 THR A O 1
ATOM 785 N N . GLY A 1 103 ? 0.697 10.558 -2.194 1.00 93.44 103 GLY A N 1
ATOM 786 C CA . GLY A 1 103 ? 0.221 11.792 -1.583 1.00 93.44 103 GLY A CA 1
ATOM 787 C C . GLY A 1 103 ? -0.941 12.449 -2.326 1.00 93.44 103 GLY A C 1
ATOM 788 O O . GLY A 1 103 ? -1.524 13.403 -1.810 1.00 93.44 103 GLY A O 1
ATOM 789 N N . ARG A 1 104 ? -1.307 11.929 -3.506 1.00 90.06 104 ARG A N 1
ATOM 790 C CA . ARG A 1 104 ? -2.327 12.505 -4.390 1.00 90.06 104 ARG A CA 1
ATOM 791 C C . ARG A 1 104 ? -3.740 12.126 -3.976 1.00 90.06 104 ARG A C 1
ATOM 793 O O . ARG A 1 104 ? -4.002 11.026 -3.508 1.00 90.06 104 ARG A O 1
ATOM 800 N N . THR A 1 105 ? -4.671 13.036 -4.213 1.00 88.75 105 THR A N 1
ATOM 801 C CA . THR A 1 105 ? -6.106 12.769 -4.064 1.00 88.75 105 THR A CA 1
ATOM 802 C C . THR A 1 105 ? -6.752 12.706 -5.440 1.00 88.75 105 THR A C 1
ATOM 804 O O . THR A 1 105 ? -6.251 13.327 -6.376 1.00 88.75 105 THR A O 1
ATOM 807 N N . ASN A 1 106 ? -7.853 11.967 -5.567 1.00 85.69 106 ASN A N 1
ATOM 808 C CA . ASN A 1 106 ? -8.543 11.717 -6.836 1.00 85.69 106 ASN A CA 1
ATOM 809 C C . ASN A 1 106 ? -7.651 11.021 -7.879 1.00 85.69 106 ASN A C 1
ATOM 811 O O . ASN A 1 106 ? -7.752 11.276 -9.080 1.00 85.69 106 ASN A O 1
ATOM 815 N N . SER A 1 107 ? -6.789 10.116 -7.412 1.00 86.12 107 SER A N 1
ATOM 816 C CA . SER A 1 107 ? -5.861 9.329 -8.230 1.00 86.12 107 SER A CA 1
ATOM 817 C C . SER A 1 107 ? -6.594 8.499 -9.289 1.00 86.12 107 SER A C 1
ATOM 819 O O . SER A 1 107 ? -6.047 8.238 -10.351 1.00 86.12 107 SER A O 1
ATOM 821 N N . SER A 1 108 ? -7.857 8.146 -9.049 1.00 87.19 108 SER A N 1
ATOM 822 C CA . SER A 1 108 ? -8.760 7.479 -9.997 1.00 87.19 108 SER A CA 1
ATOM 823 C C . SER A 1 108 ? -9.030 8.251 -11.293 1.00 87.19 108 SER A C 1
ATOM 825 O O . SER A 1 108 ? -9.358 7.658 -12.331 1.00 87.19 108 SER A O 1
ATOM 827 N N . ASN A 1 109 ? -8.859 9.574 -11.283 1.00 88.50 109 ASN A N 1
ATOM 828 C CA . ASN A 1 109 ? -8.936 10.383 -12.495 1.00 88.50 109 ASN A CA 1
ATOM 829 C C . ASN A 1 109 ? -7.678 10.241 -13.359 1.00 88.50 109 ASN A C 1
ATOM 831 O O . ASN A 1 109 ? -7.790 10.305 -14.582 1.00 88.50 109 ASN A O 1
ATOM 835 N N . GLU A 1 110 ? -6.529 9.973 -12.742 1.00 88.31 110 GLU A N 1
ATOM 836 C CA . GLU A 1 110 ? -5.215 9.941 -13.391 1.00 88.31 110 GLU A CA 1
ATOM 837 C C . GLU A 1 110 ? -4.752 8.527 -13.758 1.00 88.31 110 GLU A C 1
ATOM 839 O O . GLU A 1 110 ? -4.214 8.323 -14.844 1.00 88.31 110 GLU A O 1
ATOM 844 N N . TYR A 1 111 ? -4.987 7.565 -12.864 1.00 92.44 111 TYR A N 1
ATOM 845 C CA . TYR A 1 111 ? -4.566 6.174 -12.966 1.00 92.44 111 TYR A CA 1
ATOM 846 C C . TYR A 1 111 ? -5.798 5.280 -13.032 1.00 92.44 111 TYR A C 1
ATOM 848 O O . TYR A 1 111 ? -6.602 5.222 -12.097 1.00 92.44 111 TYR A O 1
ATOM 856 N N . LYS A 1 112 ? -5.975 4.592 -14.159 1.00 94.50 112 LYS A N 1
ATOM 857 C CA . LYS A 1 112 ? -7.135 3.720 -14.376 1.00 94.50 112 LYS A CA 1
ATOM 858 C C . LYS A 1 112 ? -6.819 2.285 -13.966 1.00 94.50 112 LYS A C 1
ATOM 860 O O . LYS A 1 112 ? -5.688 1.832 -14.106 1.00 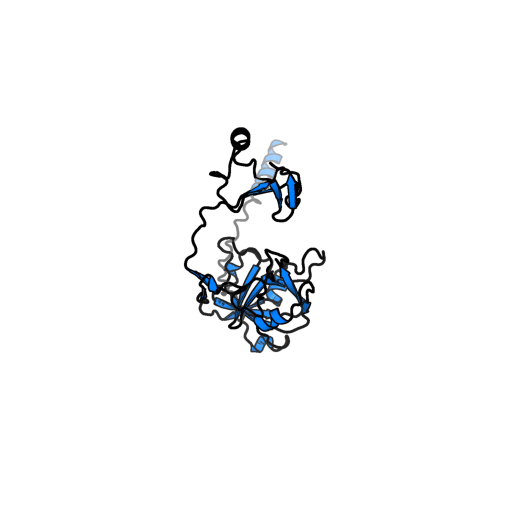94.50 112 LYS A O 1
ATOM 865 N N . MET A 1 113 ? -7.826 1.550 -13.493 1.00 96.12 113 MET A N 1
ATOM 866 C CA . MET A 1 113 ? -7.670 0.126 -13.170 1.00 96.12 113 MET A CA 1
ATOM 867 C C . MET A 1 113 ? -7.145 -0.646 -14.387 1.00 96.12 113 MET A C 1
ATOM 869 O O . MET A 1 113 ? -7.702 -0.519 -15.475 1.00 96.12 113 MET A O 1
ATOM 873 N N . GLY A 1 114 ? -6.088 -1.441 -14.202 1.00 96.88 114 GLY A N 1
ATOM 874 C CA . GLY A 1 114 ? -5.424 -2.188 -15.279 1.00 96.88 114 GLY A CA 1
ATOM 875 C C . GLY A 1 114 ? -4.388 -1.404 -16.084 1.00 96.88 114 GLY A C 1
ATOM 876 O O . GLY A 1 114 ? -3.626 -2.017 -16.836 1.00 96.88 114 GLY A O 1
ATOM 877 N N . GLN A 1 115 ? -4.311 -0.081 -15.922 1.00 97.19 115 GLN A N 1
ATOM 878 C CA . GLN A 1 115 ? -3.291 0.728 -16.580 1.00 97.19 115 GLN A CA 1
ATOM 879 C C . GLN A 1 115 ? -1.904 0.330 -16.083 1.00 97.19 115 GLN A C 1
ATOM 881 O O . GLN A 1 115 ? -1.683 0.190 -14.878 1.00 97.19 115 GLN A O 1
ATOM 886 N N . TRP A 1 116 ? -0.965 0.165 -17.010 1.00 97.81 116 TRP A N 1
ATOM 887 C CA . TRP A 1 116 ? 0.427 -0.051 -16.657 1.00 97.81 116 TRP A CA 1
ATOM 888 C C . TRP A 1 116 ? 1.054 1.250 -16.179 1.00 97.81 116 TRP A C 1
ATOM 890 O O . TRP A 1 116 ? 0.866 2.305 -16.782 1.00 97.81 116 TRP A O 1
ATOM 900 N N . VAL A 1 117 ? 1.844 1.170 -15.117 1.00 97.56 117 VAL A N 1
ATOM 901 C CA . VAL A 1 117 ? 2.675 2.279 -14.653 1.00 97.56 117 VAL A CA 1
ATOM 902 C C . VAL A 1 117 ? 4.102 1.809 -14.424 1.00 97.56 117 VAL A C 1
ATOM 904 O O . VAL A 1 117 ? 4.348 0.667 -14.025 1.00 97.56 117 VAL A O 1
ATOM 907 N N . TYR A 1 118 ? 5.039 2.713 -14.677 1.00 98.31 118 TYR A N 1
ATOM 908 C CA . TYR A 1 118 ? 6.462 2.527 -14.435 1.00 98.31 118 TYR A CA 1
ATOM 909 C C . TYR A 1 118 ? 6.866 3.413 -13.271 1.00 98.31 118 TYR A C 1
ATOM 911 O O . TYR A 1 118 ? 6.533 4.596 -13.247 1.00 98.31 118 TYR A O 1
ATOM 919 N N . VAL A 1 119 ? 7.593 2.849 -12.313 1.00 98.38 119 VAL A N 1
ATOM 920 C CA . VAL A 1 119 ? 8.009 3.571 -11.111 1.00 98.38 119 VAL A CA 1
ATOM 921 C C . VAL A 1 119 ? 9.524 3.617 -11.065 1.00 98.38 119 VAL A C 1
ATOM 923 O O . VAL A 1 119 ? 10.174 2.582 -10.909 1.00 98.38 119 VAL A O 1
ATOM 926 N N . LYS A 1 120 ? 10.094 4.815 -11.188 1.00 98.44 120 LYS A N 1
ATOM 927 C CA . LYS A 1 120 ? 11.525 5.049 -10.972 1.00 98.44 120 LYS A CA 1
ATOM 928 C C . LYS A 1 120 ? 11.823 4.976 -9.486 1.00 98.44 120 LYS A C 1
ATOM 930 O O . LYS A 1 120 ? 11.191 5.663 -8.685 1.00 98.44 120 LYS A O 1
ATOM 935 N N . LEU A 1 121 ? 12.813 4.173 -9.125 1.00 98.38 121 LEU A N 1
ATOM 936 C CA . LEU A 1 121 ? 13.160 3.919 -7.732 1.00 98.38 121 LEU A CA 1
ATOM 937 C C . LEU A 1 121 ? 14.204 4.896 -7.191 1.00 98.38 121 LEU A C 1
ATOM 939 O O . LEU A 1 121 ? 14.198 5.171 -5.999 1.00 98.38 121 LEU A O 1
ATOM 943 N N . GLY A 1 122 ? 15.090 5.419 -8.043 1.00 98.12 122 GLY A N 1
ATOM 944 C CA . GLY A 1 122 ? 16.192 6.285 -7.613 1.00 98.12 122 GLY A CA 1
ATOM 945 C C . GLY A 1 122 ? 15.706 7.534 -6.878 1.00 98.12 122 GLY A C 1
ATOM 946 O O . GLY A 1 122 ? 15.025 8.357 -7.472 1.00 98.12 122 GLY A O 1
ATOM 947 N N . GLY A 1 123 ? 16.055 7.677 -5.599 1.00 96.94 123 GLY A N 1
ATOM 948 C CA . GLY A 1 123 ? 15.606 8.752 -4.712 1.00 96.94 123 GLY A CA 1
ATOM 949 C C . GLY A 1 123 ? 14.413 8.396 -3.815 1.00 96.94 123 GLY A C 1
ATOM 950 O O . GLY A 1 123 ? 14.180 9.107 -2.837 1.00 96.94 123 GLY A O 1
ATOM 951 N N . LEU A 1 124 ? 13.702 7.297 -4.093 1.00 98.25 124 LEU A N 1
ATOM 952 C CA . LEU A 1 124 ? 12.648 6.770 -3.223 1.00 98.25 124 LEU A CA 1
ATOM 953 C C . LEU A 1 124 ? 13.230 5.896 -2.109 1.00 98.25 124 LEU A C 1
ATOM 955 O O . LEU A 1 124 ? 14.359 5.409 -2.183 1.00 98.25 124 LEU A O 1
ATOM 959 N N . THR A 1 125 ? 12.417 5.663 -1.089 1.00 98.44 125 THR A N 1
ATOM 960 C CA . THR A 1 125 ? 12.740 4.839 0.071 1.00 98.44 125 THR A CA 1
ATOM 961 C C . THR A 1 125 ? 11.737 3.708 0.191 1.00 98.44 125 THR A C 1
ATOM 963 O O . THR A 1 125 ? 10.523 3.919 0.138 1.00 98.44 125 THR A O 1
ATOM 966 N N . LEU A 1 126 ? 12.272 2.503 0.353 1.00 98.00 126 LEU A N 1
ATOM 967 C CA . LEU A 1 126 ? 11.540 1.299 0.696 1.00 98.00 126 LEU A CA 1
ATOM 968 C C . LEU A 1 126 ? 11.471 1.203 2.221 1.00 98.00 126 LEU A C 1
ATOM 970 O O . LEU A 1 126 ? 12.507 1.186 2.884 1.00 98.00 126 LEU A O 1
ATOM 974 N N . GLY A 1 127 ? 10.270 1.138 2.777 1.00 97.19 127 GLY A N 1
ATOM 975 C CA . GLY A 1 127 ? 10.078 0.971 4.216 1.00 97.19 127 GLY A CA 1
ATOM 976 C C . GLY A 1 127 ? 8.822 0.182 4.522 1.00 97.19 127 GLY A C 1
ATOM 977 O O . GLY A 1 127 ? 8.103 -0.216 3.612 1.00 97.19 127 GLY A O 1
ATOM 978 N N . MET A 1 128 ? 8.551 -0.050 5.796 1.00 95.00 128 MET A N 1
ATOM 979 C CA . MET A 1 128 ? 7.486 -0.935 6.239 1.00 95.00 128 MET A CA 1
ATOM 980 C C . MET A 1 128 ? 6.505 -0.240 7.170 1.00 95.00 128 MET A C 1
ATOM 982 O O . MET A 1 128 ? 6.864 0.571 8.024 1.00 95.00 128 MET A O 1
ATOM 986 N N . TYR A 1 129 ? 5.239 -0.619 7.033 1.00 92.31 129 TYR A N 1
ATOM 987 C CA . TYR A 1 129 ? 4.177 -0.225 7.939 1.00 92.31 129 TYR A CA 1
ATOM 988 C C . TYR A 1 129 ? 3.489 -1.445 8.546 1.00 92.31 129 TYR A C 1
ATOM 990 O O . TYR A 1 129 ? 3.271 -2.457 7.885 1.00 92.31 129 TYR A O 1
ATOM 998 N N . GLY A 1 130 ? 3.100 -1.338 9.817 1.00 88.56 130 GLY A N 1
ATOM 999 C CA . GLY A 1 130 ? 2.253 -2.339 10.469 1.00 88.56 130 GLY A CA 1
ATOM 1000 C C . GLY A 1 130 ? 2.971 -3.609 10.931 1.00 88.56 130 GLY A C 1
ATOM 1001 O O . GLY A 1 130 ? 2.297 -4.596 11.222 1.00 88.56 130 GLY A O 1
ATOM 1002 N N . PHE A 1 131 ? 4.305 -3.600 11.028 1.00 88.75 131 PHE A N 1
ATOM 1003 C CA . PHE A 1 131 ? 5.052 -4.700 11.637 1.00 88.75 131 PHE A CA 1
ATOM 1004 C C . PHE A 1 131 ? 4.641 -4.913 13.096 1.00 88.75 131 PHE A C 1
ATOM 1006 O O . PHE A 1 131 ? 4.547 -3.964 13.879 1.00 88.75 131 PHE A O 1
ATOM 1013 N N . LYS A 1 132 ? 4.400 -6.173 13.465 1.00 84.06 132 LYS A N 1
ATOM 1014 C CA . LYS A 1 132 ? 4.018 -6.571 14.822 1.00 84.06 132 LYS A CA 1
ATOM 1015 C C . LYS A 1 132 ? 4.797 -7.802 15.264 1.00 84.06 132 LYS A C 1
ATOM 1017 O O . LYS A 1 132 ? 4.918 -8.778 14.525 1.00 84.06 132 LYS A O 1
ATOM 1022 N N . THR A 1 133 ? 5.241 -7.793 16.517 1.00 79.75 133 THR A N 1
ATOM 1023 C CA . THR A 1 133 ? 5.880 -8.935 17.189 1.00 79.75 133 THR A CA 1
ATOM 1024 C C . THR A 1 133 ? 4.925 -9.596 18.194 1.00 79.75 133 THR A C 1
ATOM 1026 O O . THR A 1 133 ? 3.825 -9.107 18.447 1.00 79.75 133 THR A O 1
ATOM 1029 N N . GLY A 1 134 ? 5.318 -10.739 18.767 1.00 72.44 134 GLY A N 1
ATOM 1030 C CA . GLY A 1 134 ? 4.535 -11.420 19.809 1.00 72.44 134 GLY A CA 1
ATOM 1031 C C . GLY A 1 134 ? 3.343 -12.222 19.275 1.00 72.44 134 GLY A C 1
ATOM 1032 O O . GLY A 1 134 ? 3.363 -12.680 18.135 1.00 72.44 134 GLY A O 1
ATOM 1033 N N . THR A 1 135 ? 2.326 -12.456 20.107 1.00 67.00 135 THR A N 1
ATOM 1034 C CA . THR A 1 135 ? 1.188 -13.359 19.824 1.00 67.00 135 THR A CA 1
ATOM 1035 C C . THR A 1 135 ? 0.383 -12.953 18.587 1.00 67.00 135 THR A C 1
ATOM 1037 O O . THR A 1 135 ? 0.065 -13.808 17.767 1.00 67.00 135 THR A O 1
ATOM 1040 N N . TYR A 1 136 ? 0.142 -11.653 18.399 1.00 65.00 136 TYR A N 1
ATOM 1041 C CA . TYR A 1 136 ? -0.644 -11.085 17.292 1.00 65.00 136 TYR A CA 1
ATOM 1042 C C . TYR A 1 136 ? 0.206 -10.672 16.076 1.00 65.00 136 TYR A C 1
ATO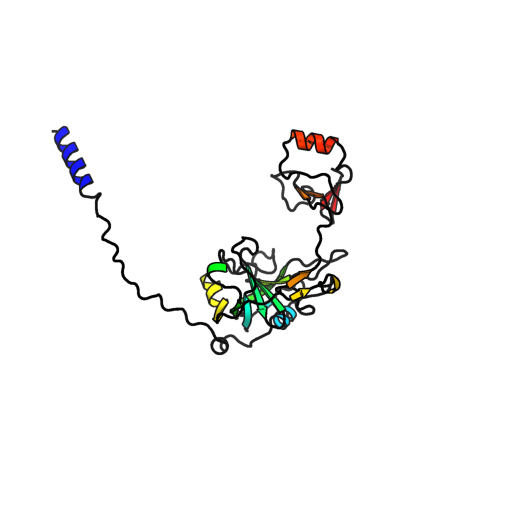M 1044 O O . TYR A 1 136 ? -0.205 -9.802 15.310 1.00 65.00 136 TYR A O 1
ATOM 1052 N N . GLY A 1 137 ? 1.431 -11.201 15.969 1.00 70.06 137 GLY A N 1
ATOM 1053 C CA . GLY A 1 137 ? 2.449 -10.707 15.040 1.00 70.06 137 GLY A CA 1
ATOM 1054 C C . GLY A 1 137 ? 2.063 -10.728 13.555 1.00 70.06 137 GLY A C 1
ATOM 1055 O O . GLY A 1 137 ? 1.083 -11.344 13.150 1.00 70.06 137 GLY A O 1
ATOM 1056 N N . GLY A 1 138 ? 2.888 -10.065 12.749 1.00 83.44 138 GLY A N 1
ATOM 1057 C CA . GLY A 1 138 ? 2.762 -9.961 11.296 1.00 83.44 138 GLY A CA 1
ATOM 1058 C C . GLY A 1 138 ? 3.923 -9.148 10.730 1.00 83.44 138 GLY A C 1
ATOM 1059 O O . GLY A 1 138 ? 4.407 -8.228 11.393 1.00 83.44 138 GLY A O 1
ATOM 1060 N N . GLN A 1 139 ? 4.373 -9.461 9.515 1.00 88.94 139 GLN A N 1
ATOM 1061 C CA . GLN A 1 139 ? 5.530 -8.791 8.905 1.00 88.94 139 GLN A CA 1
ATOM 1062 C C . GLN A 1 139 ? 5.190 -7.450 8.234 1.00 88.94 139 GLN A C 1
ATOM 1064 O O . GLN A 1 139 ? 5.956 -6.973 7.410 1.00 88.94 139 GLN A O 1
ATOM 1069 N N . GLY A 1 140 ? 4.052 -6.837 8.575 1.00 90.94 140 GLY A N 1
ATOM 1070 C CA . GLY A 1 140 ? 3.624 -5.567 7.993 1.00 90.94 140 GLY A CA 1
ATOM 1071 C C . GLY A 1 140 ? 3.438 -5.614 6.472 1.00 90.94 140 GLY A C 1
ATOM 1072 O O . GLY A 1 140 ? 3.288 -6.675 5.869 1.00 90.94 140 GLY A O 1
ATOM 1073 N N . MET A 1 141 ? 3.421 -4.432 5.866 1.00 93.25 141 MET A N 1
ATOM 1074 C CA . MET A 1 141 ? 3.439 -4.235 4.422 1.00 93.25 141 MET A CA 1
ATOM 1075 C C . MET A 1 141 ? 4.584 -3.286 4.077 1.00 93.25 141 MET A C 1
ATOM 1077 O O . MET A 1 141 ? 4.693 -2.200 4.648 1.00 93.25 141 MET A O 1
ATOM 1081 N N . ILE A 1 142 ? 5.424 -3.699 3.133 1.00 96.75 142 ILE A N 1
ATOM 1082 C CA . ILE A 1 142 ? 6.456 -2.861 2.528 1.00 96.75 142 ILE A CA 1
ATOM 1083 C C . ILE A 1 142 ? 5.804 -1.866 1.559 1.00 96.75 142 ILE A C 1
ATOM 1085 O O . ILE A 1 142 ? 4.931 -2.238 0.774 1.00 96.75 142 ILE A O 1
ATOM 1089 N N . GLN A 1 143 ? 6.250 -0.616 1.616 1.00 96.75 143 GLN A N 1
ATOM 1090 C CA . GLN A 1 143 ? 5.720 0.544 0.909 1.00 96.75 143 GLN A CA 1
ATOM 1091 C C . GLN A 1 143 ? 6.866 1.326 0.256 1.00 96.75 143 GLN A C 1
ATOM 1093 O O . GLN A 1 143 ? 7.987 1.356 0.773 1.00 96.75 143 GLN A O 1
ATOM 1098 N N . LEU A 1 144 ? 6.565 2.025 -0.837 1.00 98.12 144 LEU A N 1
ATOM 1099 C CA . LEU A 1 144 ? 7.448 3.005 -1.467 1.00 98.12 144 LEU A CA 1
ATOM 1100 C C . LEU A 1 144 ? 6.992 4.432 -1.162 1.00 98.12 144 LEU A C 1
ATOM 1102 O O . LEU A 1 144 ? 5.812 4.758 -1.270 1.00 98.12 144 LEU A O 1
ATOM 1106 N N . GLY A 1 145 ? 7.940 5.305 -0.842 1.00 97.88 145 GLY A N 1
ATOM 1107 C CA . GLY A 1 145 ? 7.691 6.728 -0.631 1.00 97.88 145 GLY A CA 1
ATOM 1108 C C . GLY A 1 145 ? 8.988 7.527 -0.588 1.00 97.88 145 GLY A C 1
ATOM 1109 O O . GLY A 1 145 ? 10.013 7.080 -1.096 1.00 97.88 145 GLY A O 1
ATOM 1110 N N . LEU A 1 146 ? 8.960 8.701 0.036 1.00 97.44 146 LEU A N 1
ATOM 1111 C CA . LEU A 1 146 ? 10.176 9.444 0.375 1.00 97.44 146 LEU A CA 1
ATOM 1112 C C . LEU A 1 146 ? 10.685 9.039 1.760 1.00 97.44 146 LEU A C 1
ATOM 1114 O O . LEU A 1 146 ? 9.954 8.454 2.557 1.00 97.44 146 LEU A O 1
ATOM 1118 N N . THR A 1 147 ? 11.934 9.374 2.079 1.00 95.94 147 THR A N 1
ATOM 1119 C CA . THR A 1 147 ? 12.428 9.273 3.459 1.00 95.94 147 THR A CA 1
ATOM 1120 C C . THR A 1 147 ? 11.666 10.242 4.357 1.00 95.94 147 THR A C 1
ATOM 1122 O O . THR A 1 147 ? 11.663 11.449 4.101 1.00 95.94 147 THR A O 1
ATOM 1125 N N . ASP A 1 148 ? 11.073 9.729 5.434 1.00 95.06 148 ASP A N 1
ATOM 1126 C CA . ASP A 1 148 ? 10.498 10.572 6.479 1.00 95.06 148 ASP A CA 1
ATOM 1127 C C . ASP A 1 148 ? 11.612 11.249 7.285 1.00 95.06 148 ASP A C 1
ATOM 1129 O O . ASP A 1 148 ? 12.411 10.599 7.956 1.00 95.06 148 ASP A O 1
ATOM 1133 N N . GLN A 1 149 ? 11.659 12.578 7.218 1.00 92.12 149 GLN A N 1
ATOM 1134 C CA . GLN A 1 149 ? 12.666 13.380 7.914 1.00 92.12 149 GLN A CA 1
ATOM 1135 C C . GLN A 1 149 ? 12.416 13.460 9.425 1.00 92.12 149 GLN A C 1
ATOM 1137 O O . GLN A 1 149 ? 13.328 13.794 10.175 1.00 92.12 149 GLN A O 1
ATOM 1142 N N . SER A 1 150 ? 11.193 13.171 9.883 1.00 91.56 150 SER A N 1
ATOM 1143 C CA . SER A 1 150 ? 10.868 13.191 11.312 1.00 91.56 150 SER A CA 1
ATOM 1144 C C . SER A 1 150 ? 11.339 11.935 12.051 1.00 91.56 150 SER A C 1
ATOM 1146 O O . SER A 1 150 ? 11.445 11.952 13.276 1.00 91.56 150 SER A O 1
ATOM 1148 N N . GLY A 1 151 ? 11.599 10.846 11.316 1.00 88.06 151 GLY A N 1
ATOM 1149 C CA . GLY A 1 151 ? 11.894 9.526 11.874 1.00 88.06 151 GLY A CA 1
ATOM 1150 C C . GLY A 1 151 ? 10.701 8.854 12.563 1.00 88.06 151 GLY A C 1
ATOM 1151 O O . GLY A 1 151 ? 10.875 7.806 13.181 1.00 88.06 151 GLY A O 1
ATOM 1152 N N . ALA A 1 152 ? 9.497 9.434 12.484 1.00 88.12 152 ALA A N 1
ATOM 1153 C CA . ALA A 1 152 ? 8.289 8.854 13.068 1.00 88.12 152 ALA A CA 1
ATOM 1154 C C . ALA A 1 152 ? 7.801 7.626 12.285 1.00 88.12 152 ALA A C 1
ATOM 1156 O O . ALA A 1 152 ? 7.161 6.739 12.853 1.00 88.12 152 ALA A O 1
ATOM 1157 N N . TYR A 1 153 ? 8.103 7.580 10.989 1.00 92.88 153 TYR A N 1
ATOM 1158 C CA . TYR A 1 153 ? 7.803 6.483 10.084 1.00 92.88 153 TYR A CA 1
ATOM 1159 C C . TYR A 1 153 ? 9.028 6.138 9.236 1.00 92.88 153 TYR A C 1
ATOM 1161 O O . TYR A 1 153 ? 9.963 6.919 9.098 1.00 92.88 153 TYR A O 1
ATOM 1169 N N . GLU A 1 154 ? 9.011 4.963 8.615 1.00 95.75 154 GLU A N 1
ATOM 1170 C CA . GLU A 1 154 ? 10.074 4.563 7.689 1.00 95.75 154 GLU A CA 1
ATOM 1171 C C . GLU A 1 154 ? 9.963 5.255 6.319 1.00 95.75 154 GLU A C 1
ATOM 1173 O O . GLU A 1 154 ? 10.961 5.424 5.618 1.00 95.75 154 GLU A O 1
ATOM 1178 N N . THR A 1 155 ? 8.750 5.678 5.938 1.00 96.19 155 THR A N 1
ATOM 1179 C CA . THR A 1 155 ? 8.459 6.368 4.673 1.00 96.19 155 THR A CA 1
ATOM 1180 C C . THR A 1 155 ? 7.438 7.493 4.847 1.00 96.19 155 THR A C 1
ATOM 1182 O O . THR A 1 155 ? 6.435 7.358 5.558 1.00 96.19 155 THR A O 1
ATOM 1185 N N . ALA A 1 156 ? 7.643 8.579 4.108 1.00 96.75 156 ALA A N 1
ATOM 1186 C CA . ALA A 1 156 ? 6.717 9.691 3.928 1.00 96.75 156 ALA A CA 1
ATOM 1187 C C . ALA A 1 156 ? 6.041 9.638 2.546 1.00 96.75 156 ALA A C 1
ATOM 1189 O O . ALA A 1 156 ? 6.476 8.918 1.643 1.00 96.75 156 ALA A O 1
ATOM 1190 N N . TYR A 1 157 ? 4.967 10.410 2.385 1.00 96.81 157 TYR A N 1
ATOM 1191 C CA . TYR A 1 157 ? 4.347 10.623 1.078 1.00 96.81 157 TYR A CA 1
ATOM 1192 C C . TYR A 1 157 ? 5.264 11.437 0.158 1.00 96.81 157 TYR A C 1
ATOM 1194 O O . TYR A 1 157 ? 6.058 12.253 0.625 1.00 96.81 157 TYR A O 1
ATOM 1202 N N . ILE A 1 158 ? 5.145 11.214 -1.151 1.00 96.75 158 ILE A N 1
ATOM 1203 C CA . ILE A 1 158 ? 5.858 12.000 -2.165 1.00 96.75 158 ILE A CA 1
ATOM 1204 C C . ILE A 1 158 ? 5.274 13.419 -2.247 1.00 96.75 158 ILE A C 1
ATOM 1206 O O . ILE A 1 158 ? 6.037 14.381 -2.301 1.00 96.75 158 ILE A O 1
ATOM 1210 N N . ASP A 1 159 ? 3.941 13.535 -2.193 1.00 94.00 159 ASP A N 1
ATOM 1211 C CA . ASP A 1 159 ? 3.110 14.750 -2.091 1.00 94.00 159 ASP A CA 1
ATOM 1212 C C . ASP A 1 159 ? 3.221 15.768 -3.227 1.00 94.00 159 ASP A C 1
ATOM 1214 O O . ASP A 1 159 ? 2.201 16.203 -3.760 1.00 94.00 159 ASP A O 1
ATOM 1218 N N . LEU A 1 160 ? 4.431 16.160 -3.618 1.00 94.38 160 LEU A N 1
ATOM 1219 C CA . LEU A 1 160 ? 4.654 17.170 -4.640 1.00 94.38 160 LEU A CA 1
ATOM 1220 C C . LEU A 1 160 ? 4.326 16.590 -6.025 1.00 94.38 160 LEU A C 1
ATOM 1222 O O . LEU A 1 160 ? 5.040 15.682 -6.466 1.00 94.38 160 LEU A O 1
ATOM 1226 N N . PRO A 1 161 ? 3.317 17.114 -6.756 1.00 92.31 161 PRO A N 1
ATOM 1227 C CA . PRO A 1 161 ? 2.888 16.532 -8.025 1.00 92.31 161 PRO A CA 1
ATOM 1228 C C . PRO A 1 161 ? 4.033 16.337 -9.018 1.00 92.31 161 PRO A C 1
ATOM 1230 O O . PRO A 1 161 ? 4.176 15.246 -9.553 1.00 92.31 161 PRO A O 1
ATOM 1233 N N . LEU A 1 162 ? 4.925 17.321 -9.153 1.00 93.00 162 LEU A N 1
ATOM 1234 C CA . LEU A 1 162 ? 6.082 17.233 -10.046 1.00 93.00 162 LEU A CA 1
ATOM 1235 C C . LEU A 1 162 ? 7.013 16.049 -9.729 1.00 93.00 162 LEU A C 1
ATOM 1237 O O . LEU A 1 162 ? 7.557 15.436 -10.642 1.00 93.00 162 LEU A O 1
ATOM 1241 N N . ILE A 1 163 ? 7.201 15.719 -8.447 1.00 95.12 163 ILE A N 1
ATOM 1242 C CA . ILE A 1 163 ? 8.012 14.560 -8.046 1.00 95.12 163 ILE A CA 1
ATOM 1243 C C . ILE A 1 163 ? 7.228 13.273 -8.303 1.00 95.12 163 ILE A C 1
ATOM 1245 O O . ILE A 1 163 ? 7.783 12.300 -8.798 1.00 95.12 163 ILE A O 1
ATOM 1249 N N . VAL A 1 164 ? 5.921 13.261 -8.035 1.00 96.00 164 VAL A N 1
ATOM 1250 C CA . VAL A 1 164 ? 5.087 12.102 -8.374 1.00 96.00 164 VAL A CA 1
ATOM 1251 C C . VAL A 1 164 ? 5.139 11.814 -9.877 1.00 96.00 164 VAL A C 1
ATOM 1253 O O . VAL A 1 164 ? 5.408 10.678 -10.242 1.00 96.00 164 VAL A O 1
ATOM 1256 N N . ASP A 1 165 ? 4.970 12.821 -10.739 1.00 93.75 165 ASP A N 1
ATOM 1257 C CA . ASP A 1 165 ? 4.981 12.652 -12.201 1.00 93.75 165 ASP A CA 1
ATOM 1258 C C . ASP A 1 165 ? 6.374 12.296 -12.741 1.00 93.75 165 ASP A C 1
ATOM 1260 O O . ASP A 1 165 ? 6.492 11.658 -13.784 1.00 93.75 165 ASP A O 1
ATOM 1264 N N . SER A 1 166 ? 7.452 12.680 -12.047 1.00 94.75 166 SER A N 1
ATOM 1265 C CA . SER A 1 166 ? 8.807 12.306 -12.462 1.00 94.75 166 SER A CA 1
ATOM 1266 C C . SER A 1 166 ? 9.141 10.850 -12.133 1.00 94.75 166 SER A C 1
ATOM 1268 O O . SER A 1 166 ? 9.944 10.241 -12.852 1.00 94.75 166 SER A O 1
ATOM 1270 N N . HIS A 1 167 ? 8.516 10.297 -11.088 1.00 96.81 167 HIS A N 1
ATOM 1271 C CA . HIS A 1 167 ? 8.720 8.930 -10.619 1.00 96.81 167 HIS A CA 1
ATOM 1272 C C . HIS A 1 167 ? 7.693 7.930 -11.145 1.00 96.81 167 HIS A C 1
ATOM 1274 O O . HIS A 1 167 ? 8.086 6.812 -11.460 1.00 96.81 167 HIS A O 1
ATOM 1280 N N . ILE A 1 168 ? 6.415 8.299 -11.227 1.00 96.44 168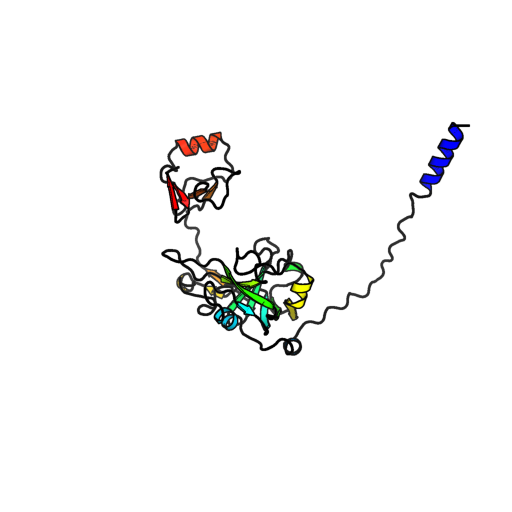 ILE A N 1
ATOM 1281 C CA . ILE A 1 168 ? 5.303 7.425 -11.610 1.00 96.44 168 ILE A CA 1
ATOM 1282 C C . ILE A 1 168 ? 4.853 7.816 -13.011 1.00 96.44 168 ILE A C 1
ATOM 1284 O O . ILE A 1 168 ? 4.155 8.803 -13.222 1.00 96.44 168 ILE A O 1
ATOM 1288 N N . LEU A 1 169 ? 5.276 7.020 -13.983 1.00 96.00 169 LEU A N 1
ATOM 1289 C CA . LEU A 1 169 ? 5.044 7.270 -15.393 1.00 96.00 169 LEU A CA 1
ATOM 1290 C C . LEU A 1 169 ? 3.934 6.367 -15.923 1.00 96.00 169 LEU A C 1
ATOM 1292 O O . LEU A 1 169 ? 3.930 5.157 -15.687 1.00 96.00 169 LEU A O 1
ATOM 1296 N N . LYS A 1 170 ? 3.000 6.960 -16.667 1.00 95.44 170 LYS A N 1
ATOM 1297 C CA . LYS A 1 170 ? 1.864 6.248 -17.260 1.00 95.44 170 LYS A CA 1
ATOM 1298 C C . LYS A 1 170 ? 2.310 5.462 -18.489 1.00 95.44 170 LYS A C 1
ATOM 1300 O O . LYS A 1 170 ? 2.899 6.020 -19.411 1.00 95.44 170 LYS A O 1
ATOM 1305 N N . GLY A 1 171 ? 2.001 4.176 -18.488 1.00 95.94 171 GLY A N 1
ATOM 1306 C CA . GLY A 1 171 ? 2.108 3.291 -19.636 1.00 95.94 171 GLY A CA 1
ATOM 1307 C C . GLY A 1 171 ? 0.756 3.036 -20.290 1.00 95.94 171 GLY A C 1
ATOM 1308 O O . GLY A 1 171 ? -0.251 3.688 -19.992 1.00 95.94 171 GLY A O 1
ATOM 1309 N N . GLU A 1 172 ? 0.754 2.048 -21.179 1.00 95.62 172 GLU A N 1
ATOM 1310 C CA . GLU A 1 172 ? -0.429 1.614 -21.915 1.00 95.62 172 GLU A CA 1
ATOM 1311 C C . GLU A 1 172 ? -1.593 1.181 -21.018 1.00 95.62 172 GLU A C 1
ATOM 1313 O O . GLU A 1 172 ? -1.427 0.688 -19.895 1.00 95.62 172 GLU A O 1
ATOM 1318 N N . MET A 1 173 ? -2.802 1.357 -21.546 1.00 96.25 173 MET A N 1
ATOM 1319 C CA . MET A 1 173 ? -4.012 0.885 -20.897 1.00 96.25 173 MET A CA 1
ATOM 1320 C C . MET A 1 173 ? -4.120 -0.632 -21.067 1.00 96.25 173 MET A C 1
ATOM 1322 O O . MET A 1 173 ? -4.403 -1.126 -22.157 1.00 96.25 173 MET A O 1
ATOM 1326 N N . GLY A 1 174 ? -3.879 -1.369 -19.985 1.00 95.12 174 GLY A N 1
ATOM 1327 C CA . GLY A 1 174 ? -4.040 -2.816 -19.951 1.00 95.12 174 GLY A CA 1
ATOM 1328 C C . GLY A 1 174 ? -5.470 -3.243 -19.623 1.00 95.12 174 GLY A C 1
ATOM 1329 O O . GLY A 1 174 ? -6.329 -2.442 -19.252 1.00 95.12 174 GLY A O 1
ATOM 1330 N N . THR A 1 175 ? -5.719 -4.549 -19.713 1.00 96.31 175 THR A N 1
ATOM 1331 C CA . THR A 1 175 ? -6.946 -5.134 -19.155 1.00 96.31 175 THR A CA 1
ATOM 1332 C C . THR A 1 175 ? -6.868 -5.090 -17.624 1.00 96.31 175 THR A C 1
ATOM 1334 O O . THR A 1 175 ? -5.805 -5.413 -17.083 1.00 96.31 175 THR A O 1
ATOM 1337 N N . PRO A 1 176 ? -7.948 -4.708 -16.911 1.00 96.56 176 PRO A N 1
ATOM 1338 C CA . PRO A 1 176 ? -7.990 -4.767 -15.454 1.00 96.56 176 PRO A CA 1
ATOM 1339 C C . PRO A 1 176 ? -7.601 -6.142 -14.913 1.00 96.56 176 PRO A C 1
ATOM 1341 O O . PRO A 1 176 ? -8.052 -7.172 -15.416 1.00 96.56 176 PRO A O 1
ATOM 1344 N N . VAL A 1 177 ? -6.782 -6.143 -13.863 1.00 96.88 177 VAL A N 1
ATOM 1345 C CA . VAL A 1 177 ? -6.385 -7.359 -13.151 1.00 96.88 177 VAL A CA 1
ATOM 1346 C C . VAL A 1 177 ? -7.627 -8.068 -12.617 1.00 96.88 177 VAL A C 1
ATOM 1348 O O . VAL A 1 177 ? -8.448 -7.466 -11.924 1.00 96.88 177 VAL A O 1
ATOM 1351 N N . VAL A 1 178 ? -7.733 -9.367 -12.893 1.00 96.50 178 VAL A N 1
ATOM 1352 C CA . VAL A 1 178 ? -8.761 -10.224 -12.295 1.00 96.50 178 VAL A CA 1
ATOM 1353 C C . VAL A 1 178 ? -8.305 -10.637 -10.887 1.00 96.50 178 VAL A C 1
ATOM 1355 O O . VAL A 1 178 ? -7.212 -11.197 -10.764 1.00 96.50 178 VAL A O 1
ATOM 1358 N N . PRO A 1 179 ? -9.102 -10.387 -9.829 1.00 96.38 179 PRO A N 1
ATOM 1359 C CA . PRO A 1 179 ? -8.750 -10.782 -8.469 1.00 96.38 179 PRO A CA 1
ATOM 1360 C C . PRO A 1 179 ? -8.512 -12.288 -8.338 1.00 96.38 179 PRO A C 1
ATOM 1362 O O . PRO A 1 179 ? -9.273 -13.103 -8.866 1.00 96.38 179 PRO A O 1
ATOM 1365 N N . VAL A 1 180 ? -7.484 -12.672 -7.580 1.00 95.56 180 VAL A N 1
ATOM 1366 C CA . VAL A 1 180 ? -7.254 -14.085 -7.252 1.00 95.56 180 VAL A CA 1
ATOM 1367 C C . VAL A 1 180 ? -8.162 -14.490 -6.096 1.00 95.56 180 VAL A C 1
ATOM 1369 O O . VAL A 1 180 ? -8.087 -13.912 -5.014 1.00 95.56 180 VAL A O 1
ATOM 1372 N N . LYS A 1 181 ? -8.997 -15.507 -6.309 1.00 95.44 181 LYS A N 1
ATOM 1373 C CA . LYS A 1 181 ? -9.862 -16.072 -5.267 1.00 95.44 181 LYS A CA 1
ATOM 1374 C C . LYS A 1 181 ? -9.034 -16.840 -4.243 1.00 95.44 181 LYS A C 1
ATOM 1376 O O . LYS A 1 181 ? -8.321 -17.775 -4.607 1.00 95.44 181 LYS A O 1
ATOM 1381 N N . LEU A 1 182 ? -9.138 -16.454 -2.974 1.00 94.50 182 LEU A N 1
ATOM 1382 C CA . LEU A 1 182 ? -8.452 -17.091 -1.857 1.00 94.50 182 LEU A CA 1
ATOM 1383 C C . LEU A 1 182 ? -9.443 -17.648 -0.839 1.00 94.50 182 LEU A C 1
ATOM 1385 O O . LEU A 1 182 ? -10.443 -17.025 -0.479 1.00 94.50 182 LEU A O 1
ATOM 1389 N N . THR A 1 183 ? -9.088 -18.815 -0.318 1.00 89.94 183 THR A N 1
ATOM 1390 C CA . THR A 1 183 ? -9.687 -19.419 0.871 1.00 89.94 183 THR A CA 1
ATOM 1391 C C . THR A 1 183 ? -8.937 -18.980 2.130 1.00 89.94 183 THR A C 1
ATOM 1393 O O . THR A 1 183 ? -7.787 -18.542 2.065 1.00 89.94 183 THR A O 1
ATOM 1396 N N . ALA A 1 184 ? -9.544 -19.169 3.305 1.00 85.38 184 ALA A N 1
ATOM 1397 C CA . ALA A 1 184 ? -8.906 -18.847 4.584 1.00 85.38 184 ALA A CA 1
ATOM 1398 C C . ALA A 1 184 ? -7.541 -19.541 4.785 1.00 85.38 184 ALA A C 1
ATOM 1400 O O . ALA A 1 184 ? -6.649 -18.968 5.402 1.00 85.38 184 ALA A O 1
ATOM 1401 N N . ALA A 1 185 ? -7.352 -20.744 4.230 1.00 86.56 185 ALA A N 1
ATOM 1402 C CA . ALA A 1 185 ? -6.095 -21.491 4.321 1.00 86.56 185 ALA A CA 1
ATOM 1403 C C . ALA A 1 185 ? -4.958 -20.906 3.459 1.00 86.56 185 ALA A C 1
ATOM 1405 O O . ALA A 1 185 ? -3.801 -21.261 3.657 1.00 86.56 185 ALA A O 1
ATOM 1406 N N . GLN A 1 186 ? -5.281 -20.037 2.495 1.00 88.56 186 GLN A N 1
ATOM 1407 C CA . GLN A 1 186 ? -4.315 -19.380 1.607 1.00 88.56 186 GLN A CA 1
ATOM 1408 C C . GLN A 1 186 ? -3.950 -17.967 2.079 1.00 88.56 186 GLN A C 1
ATOM 1410 O O . GLN A 1 186 ? -3.143 -17.296 1.432 1.00 88.56 186 GLN A O 1
ATOM 1415 N N . LEU A 1 187 ? -4.545 -17.506 3.185 1.00 89.44 187 LEU A N 1
ATOM 1416 C CA . LEU A 1 187 ? -4.191 -16.228 3.782 1.00 89.44 187 LEU A CA 1
ATOM 1417 C C . LEU A 1 187 ? -2.745 -16.259 4.300 1.00 89.44 187 LEU A C 1
ATOM 1419 O O . LEU A 1 187 ? -2.290 -17.299 4.782 1.00 89.44 187 LEU A O 1
ATOM 1423 N N . PRO A 1 188 ? -2.027 -15.126 4.228 1.00 90.94 188 PRO A N 1
ATOM 1424 C CA . PRO A 1 188 ? -0.658 -15.052 4.709 1.00 90.94 188 PRO A CA 1
ATOM 1425 C C . PRO A 1 188 ? -0.517 -15.431 6.184 1.00 90.94 188 PRO A C 1
ATOM 1427 O O . PRO A 1 188 ? -1.296 -15.002 7.039 1.00 90.94 188 PRO A O 1
ATOM 1430 N N . GLY A 1 189 ? 0.512 -16.219 6.481 1.00 89.44 189 GLY A N 1
ATOM 1431 C CA . GLY A 1 189 ? 0.906 -16.550 7.840 1.00 89.44 189 GLY A CA 1
ATOM 1432 C C . GLY A 1 189 ? 1.605 -15.387 8.548 1.00 89.44 189 GLY A C 1
ATOM 1433 O O . GLY A 1 189 ? 2.047 -14.413 7.945 1.00 89.44 189 GLY A O 1
ATOM 1434 N N . LYS A 1 190 ? 1.794 -15.528 9.862 1.00 88.62 190 LYS A N 1
ATOM 1435 C CA . LYS A 1 190 ? 2.442 -14.526 10.732 1.00 88.62 190 LYS A CA 1
ATOM 1436 C C . LYS A 1 190 ? 3.835 -14.064 10.265 1.00 88.62 190 LYS A C 1
ATOM 1438 O O . LYS A 1 190 ? 4.247 -12.945 10.569 1.00 88.62 190 LYS A O 1
ATOM 1443 N N . ASN A 1 191 ? 4.573 -14.939 9.586 1.00 89.62 191 ASN A N 1
ATOM 1444 C CA . ASN A 1 191 ? 5.946 -14.685 9.142 1.00 89.62 191 ASN A CA 1
ATOM 1445 C C . ASN A 1 191 ? 6.043 -14.414 7.636 1.00 89.62 191 ASN A C 1
ATOM 1447 O O . ASN A 1 191 ? 7.149 -14.234 7.132 1.00 89.62 191 ASN A O 1
ATOM 1451 N N . ASP A 1 192 ? 4.914 -14.401 6.927 1.00 92.50 192 ASP A N 1
ATOM 1452 C CA . ASP A 1 192 ? 4.917 -14.145 5.497 1.00 92.5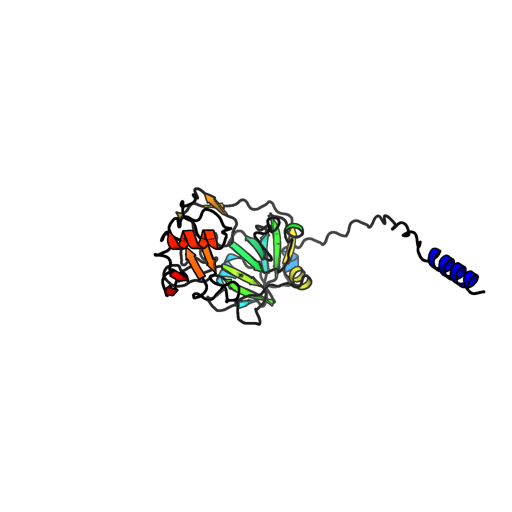0 192 ASP A CA 1
ATOM 1453 C C . ASP A 1 192 ? 5.178 -12.668 5.214 1.00 92.50 192 ASP A C 1
ATOM 1455 O O . ASP A 1 192 ? 4.633 -11.788 5.877 1.00 92.50 192 ASP A O 1
ATOM 1459 N N . THR A 1 193 ? 5.997 -12.412 4.201 1.00 93.81 193 THR A N 1
ATOM 1460 C CA . THR A 1 193 ? 6.289 -11.084 3.653 1.00 93.81 193 THR A CA 1
ATOM 1461 C C . THR A 1 193 ? 5.884 -11.050 2.183 1.00 93.81 193 THR A C 1
ATOM 1463 O O . THR A 1 193 ? 5.664 -12.097 1.575 1.00 93.81 193 THR A O 1
ATOM 1466 N N . GLN A 1 194 ? 5.875 -9.874 1.553 1.00 95.12 194 GLN A N 1
ATOM 1467 C CA . GLN A 1 194 ? 5.688 -9.773 0.095 1.00 95.12 194 GLN A CA 1
ATOM 1468 C C . GLN A 1 194 ? 6.751 -10.545 -0.710 1.00 95.12 194 GLN A C 1
ATOM 1470 O O . GLN A 1 194 ? 6.520 -10.884 -1.868 1.00 95.12 194 GLN A O 1
ATOM 1475 N N . ALA A 1 195 ? 7.904 -10.862 -0.107 1.00 93.88 195 ALA A N 1
ATOM 1476 C CA . ALA A 1 195 ? 8.942 -11.668 -0.742 1.00 93.88 195 ALA A CA 1
ATOM 1477 C C . ALA A 1 195 ? 8.669 -13.183 -0.663 1.00 93.88 195 ALA A C 1
ATOM 1479 O O . ALA A 1 195 ? 9.182 -13.932 -1.497 1.00 93.88 195 ALA A O 1
ATOM 1480 N N . THR A 1 196 ? 7.883 -13.647 0.318 1.00 93.81 196 THR A N 1
ATOM 1481 C CA . THR A 1 196 ? 7.564 -15.075 0.517 1.00 93.81 196 THR A CA 1
ATOM 1482 C C . THR A 1 196 ? 6.140 -15.435 0.105 1.00 93.81 196 THR A C 1
ATOM 1484 O O . THR A 1 196 ? 5.898 -16.564 -0.314 1.00 93.81 196 THR A O 1
ATOM 1487 N N . ASN A 1 197 ? 5.209 -14.484 0.171 1.00 94.31 197 ASN A N 1
ATOM 1488 C CA . ASN A 1 197 ? 3.809 -14.667 -0.171 1.00 94.31 197 ASN A CA 1
ATOM 1489 C C . ASN A 1 197 ? 3.338 -13.543 -1.101 1.00 94.31 197 ASN A C 1
ATOM 1491 O O . ASN A 1 197 ? 3.130 -12.402 -0.685 1.00 94.31 197 ASN A O 1
ATOM 1495 N N . LYS A 1 198 ? 3.121 -13.903 -2.369 1.00 93.06 198 LYS A N 1
ATOM 1496 C CA . LYS A 1 198 ? 2.712 -12.965 -3.420 1.00 93.06 198 LYS A CA 1
ATOM 1497 C C . LYS A 1 198 ? 1.347 -12.323 -3.185 1.00 93.06 198 LYS A C 1
ATOM 1499 O O . LYS A 1 198 ? 1.057 -11.330 -3.829 1.00 93.06 198 LYS A O 1
ATOM 1504 N N . TYR A 1 199 ? 0.497 -12.886 -2.320 1.00 94.38 199 TYR A N 1
ATOM 1505 C CA . TYR A 1 199 ? -0.848 -12.353 -2.111 1.00 94.38 199 TYR A CA 1
ATOM 1506 C C . TYR A 1 199 ? -0.849 -11.059 -1.293 1.00 94.38 199 TYR A C 1
ATOM 1508 O O . TYR A 1 199 ? -1.772 -10.254 -1.420 1.00 94.38 199 TYR A O 1
ATOM 1516 N N . ILE A 1 200 ? 0.197 -10.817 -0.496 1.00 94.19 200 ILE A N 1
ATOM 1517 C CA . ILE A 1 200 ? 0.330 -9.578 0.271 1.00 94.19 200 ILE A CA 1
ATOM 1518 C C . ILE A 1 200 ? 0.544 -8.410 -0.702 1.00 94.19 200 ILE A C 1
ATOM 1520 O O . ILE A 1 200 ? 1.498 -8.398 -1.474 1.00 94.19 200 ILE A O 1
ATOM 1524 N N . GLY A 1 201 ? -0.350 -7.418 -0.646 1.00 93.75 201 GLY A N 1
ATOM 1525 C CA . GLY A 1 201 ? -0.295 -6.221 -1.491 1.00 93.75 201 GLY A CA 1
ATOM 1526 C C . GLY A 1 201 ? -0.885 -6.387 -2.897 1.00 93.75 201 GLY A C 1
ATOM 1527 O O . GLY A 1 201 ? -0.855 -5.427 -3.660 1.00 93.75 201 GLY A O 1
ATOM 1528 N N . THR A 1 202 ? -1.431 -7.560 -3.239 1.00 96.25 202 THR A N 1
ATOM 1529 C CA . THR A 1 202 ? -2.090 -7.819 -4.538 1.00 96.25 202 THR A CA 1
ATOM 1530 C C . THR A 1 202 ? -3.611 -7.810 -4.438 1.00 96.25 202 THR A C 1
ATOM 1532 O O . THR A 1 202 ? -4.185 -7.873 -3.349 1.00 96.25 202 THR A O 1
ATOM 1535 N N . LEU A 1 203 ? -4.272 -7.753 -5.593 1.00 96.00 203 LEU A N 1
ATOM 1536 C CA . LEU A 1 203 ? -5.720 -7.816 -5.703 1.00 96.00 203 LEU A CA 1
ATOM 1537 C C . LEU A 1 203 ? -6.224 -9.258 -5.550 1.00 96.00 203 LEU A C 1
ATOM 1539 O O . LEU A 1 203 ? -5.963 -10.128 -6.386 1.00 96.00 203 LEU A O 1
ATOM 1543 N N . VAL A 1 204 ? -6.991 -9.493 -4.489 1.00 95.56 204 VAL A N 1
ATOM 1544 C CA . VAL A 1 204 ? -7.544 -10.807 -4.142 1.00 95.56 204 VAL A CA 1
ATOM 1545 C C . VAL A 1 204 ? -9.031 -10.710 -3.814 1.00 95.56 204 VAL A C 1
ATOM 1547 O O . VAL A 1 204 ? -9.516 -9.675 -3.359 1.00 95.56 204 VAL A O 1
ATOM 1550 N N . GLU A 1 205 ? -9.751 -11.804 -4.027 1.00 94.44 205 GLU A N 1
ATOM 1551 C CA . GLU A 1 205 ? -11.142 -11.987 -3.611 1.00 94.44 205 GLU A CA 1
ATOM 1552 C C . GLU A 1 205 ? -11.166 -13.031 -2.493 1.00 94.44 205 GLU A C 1
ATOM 1554 O O . GLU A 1 205 ? -10.727 -14.162 -2.688 1.00 94.44 205 GLU A O 1
ATOM 1559 N N . LEU A 1 206 ? -11.641 -12.660 -1.304 1.00 92.12 206 LEU A N 1
ATOM 1560 C CA . LEU A 1 206 ? -11.753 -13.591 -0.181 1.00 92.12 206 LEU A CA 1
ATOM 1561 C C . LEU A 1 206 ? -13.140 -14.230 -0.180 1.00 92.12 206 LEU A C 1
ATOM 1563 O O . LEU A 1 206 ? -14.142 -13.554 0.058 1.00 92.12 206 LEU A O 1
ATOM 1567 N N . GLU A 1 207 ? -13.197 -15.537 -0.417 1.00 87.69 207 GLU A N 1
ATOM 1568 C CA . GLU A 1 207 ? -14.459 -16.272 -0.434 1.00 87.69 207 GLU A CA 1
ATOM 1569 C C . GLU A 1 207 ? -14.836 -16.799 0.956 1.00 87.69 207 GLU A C 1
ATOM 1571 O O . GLU A 1 207 ? -13.992 -17.166 1.775 1.00 87.69 207 GLU A O 1
ATOM 1576 N N . GLY A 1 208 ? -16.143 -16.870 1.219 1.00 82.38 208 GLY A N 1
ATOM 1577 C CA . GLY A 1 208 ? -16.671 -17.515 2.422 1.00 82.38 208 GLY A CA 1
ATOM 1578 C C . GLY A 1 208 ? -16.517 -16.711 3.715 1.00 82.38 208 GLY A C 1
ATOM 1579 O O . GLY A 1 208 ? -16.719 -17.268 4.795 1.00 82.38 208 GLY A O 1
ATOM 1580 N N . LEU A 1 209 ? -16.202 -15.414 3.630 1.00 80.44 209 LEU A N 1
ATOM 1581 C CA . LEU A 1 209 ? -16.203 -14.537 4.796 1.00 80.44 209 LEU A CA 1
ATOM 1582 C C . LEU A 1 209 ? -17.622 -14.375 5.350 1.00 80.44 209 LEU A C 1
ATOM 1584 O O . LEU A 1 209 ? -18.580 -14.110 4.624 1.00 80.44 209 LEU A O 1
ATOM 1588 N N . LYS A 1 210 ? -17.743 -14.519 6.668 1.00 80.88 210 LYS A N 1
ATOM 1589 C CA . LYS A 1 210 ? -18.964 -14.251 7.428 1.00 80.88 210 LYS A CA 1
ATOM 1590 C C . LYS A 1 210 ? -18.614 -13.307 8.567 1.00 80.88 210 LYS A C 1
ATOM 1592 O O . LYS A 1 210 ? -17.546 -13.432 9.164 1.00 80.88 210 LYS A O 1
ATOM 1597 N N . TYR A 1 211 ? -19.516 -12.387 8.887 1.00 78.62 211 TYR A N 1
ATOM 1598 C CA . TYR A 1 211 ? -19.376 -11.587 10.098 1.00 78.62 211 TYR A CA 1
ATOM 1599 C C . TYR A 1 211 ? -19.500 -12.498 11.320 1.00 78.62 211 TYR A C 1
ATOM 1601 O O . TYR A 1 211 ? -20.424 -13.305 11.404 1.00 78.62 211 TYR A O 1
ATOM 1609 N N . GLY A 1 212 ? -18.576 -12.363 12.270 1.00 74.56 212 GLY A N 1
ATOM 1610 C CA . GLY A 1 212 ? -18.508 -13.216 13.459 1.00 74.56 212 GLY A CA 1
ATOM 1611 C C . GLY A 1 212 ? -19.623 -13.005 14.489 1.00 74.56 212 GLY A C 1
ATOM 1612 O O . GLY A 1 212 ? -19.522 -13.554 15.574 1.00 74.56 212 GLY A O 1
ATOM 1613 N N . ASN A 1 213 ? -20.672 -12.219 14.202 1.00 76.00 213 ASN A N 1
ATOM 1614 C CA . ASN A 1 213 ? -21.626 -11.723 15.210 1.00 76.00 213 ASN A CA 1
ATOM 1615 C C . ASN A 1 213 ? -20.920 -11.106 16.437 1.00 76.00 213 ASN A C 1
ATOM 1617 O O . ASN A 1 213 ? -21.361 -11.249 17.577 1.00 76.00 213 ASN A O 1
ATOM 1621 N N . GLU A 1 214 ? -19.812 -10.410 16.193 1.00 80.00 214 GLU A N 1
ATOM 1622 C CA . GLU A 1 214 ? -19.024 -9.695 17.190 1.00 80.00 214 GLU A CA 1
ATOM 1623 C C . GLU A 1 214 ? -18.868 -8.245 16.751 1.00 80.00 214 GLU A C 1
ATOM 1625 O O . GLU A 1 214 ? -18.808 -7.942 15.556 1.00 80.00 214 GLU A O 1
ATOM 1630 N N . ILE A 1 215 ? -18.798 -7.345 17.727 1.00 74.06 215 ILE A N 1
ATOM 1631 C CA . ILE A 1 215 ? -18.625 -5.921 17.474 1.00 74.06 215 ILE A CA 1
ATOM 1632 C C . ILE A 1 215 ? -17.228 -5.535 17.930 1.00 74.06 215 ILE A C 1
ATOM 1634 O O . ILE A 1 215 ? -16.855 -5.762 19.080 1.00 74.06 215 ILE A O 1
ATOM 1638 N N . PHE A 1 216 ? -16.481 -4.915 17.021 1.00 81.31 216 PHE A N 1
ATOM 1639 C CA . PHE A 1 216 ? -15.304 -4.143 17.373 1.00 81.31 216 PHE A CA 1
ATOM 1640 C C . PHE A 1 216 ? -15.735 -2.701 17.641 1.00 81.31 216 PHE A C 1
ATOM 1642 O O . PHE A 1 216 ? -16.335 -2.051 16.785 1.00 81.31 216 PHE A O 1
ATOM 1649 N N . THR A 1 217 ? -15.450 -2.183 18.830 1.00 84.56 217 THR A N 1
ATOM 1650 C CA . THR A 1 217 ? -15.645 -0.768 19.149 1.00 84.56 217 THR A CA 1
ATOM 1651 C C . THR A 1 217 ? -14.455 -0.233 19.920 1.00 84.56 217 THR A C 1
ATOM 1653 O O . THR A 1 217 ? -13.974 -0.848 20.869 1.00 84.56 217 THR A O 1
ATOM 1656 N N . LEU A 1 218 ? -14.004 0.947 19.505 1.00 86.75 218 LEU A N 1
ATOM 1657 C CA . LEU A 1 218 ? -12.988 1.724 20.191 1.00 86.75 218 LEU A CA 1
ATOM 1658 C C . LEU A 1 218 ? -13.643 2.989 20.743 1.00 86.75 218 LEU A C 1
ATOM 1660 O O . LEU A 1 218 ? -14.216 3.768 19.982 1.00 86.75 218 LEU A O 1
ATOM 1664 N N . ILE A 1 219 ? -13.569 3.177 22.058 1.00 85.62 219 ILE A N 1
ATOM 1665 C CA . ILE A 1 219 ? -14.126 4.348 22.747 1.00 85.62 219 ILE A CA 1
ATOM 1666 C C . ILE A 1 219 ? -12.974 5.193 23.265 1.00 85.62 219 ILE A C 1
ATOM 1668 O O . ILE A 1 219 ? -12.057 4.644 23.870 1.00 85.62 219 ILE A O 1
ATOM 1672 N N . TYR A 1 220 ? -13.046 6.511 23.069 1.00 88.31 220 TYR A N 1
ATOM 1673 C CA . TYR A 1 220 ? -12.135 7.468 23.694 1.00 88.31 220 TYR A CA 1
ATOM 1674 C C . TYR A 1 220 ? -12.810 8.129 24.895 1.00 88.31 220 TYR A C 1
ATOM 1676 O O . TYR A 1 220 ? -13.926 8.634 24.770 1.00 88.31 220 TYR A O 1
ATOM 1684 N N . LEU A 1 221 ? -12.147 8.119 26.052 1.00 85.50 221 LEU A N 1
ATOM 1685 C CA . LEU A 1 221 ? -12.718 8.619 27.310 1.00 85.50 221 LEU A CA 1
ATOM 1686 C C . LEU A 1 221 ? -12.811 10.147 27.339 1.00 85.50 221 LEU A C 1
ATOM 1688 O O . LEU A 1 221 ? -13.753 10.715 27.890 1.00 85.50 221 LEU A O 1
ATOM 1692 N N . SER A 1 222 ? -11.837 10.813 26.727 1.00 85.00 222 SER A N 1
ATOM 1693 C CA . SER A 1 222 ? -11.781 12.258 26.588 1.00 85.00 222 SER A CA 1
ATOM 1694 C C . SER A 1 222 ? -11.366 12.652 25.178 1.00 85.00 222 SER A C 1
ATOM 1696 O O . SER A 1 222 ? -10.375 12.159 24.636 1.00 85.00 222 SER A O 1
ATOM 1698 N N . TYR A 1 223 ? -12.092 13.617 24.615 1.00 84.31 223 TYR A N 1
ATOM 1699 C CA . TYR A 1 223 ? -11.771 14.224 23.324 1.00 84.31 223 TYR A CA 1
ATOM 1700 C C . TYR A 1 223 ? -10.524 15.120 23.377 1.00 84.31 223 TYR A C 1
ATOM 1702 O O . TYR A 1 223 ? -9.937 15.408 22.340 1.00 84.31 223 TYR A O 1
ATOM 1710 N N . SER A 1 224 ? -10.145 15.603 24.567 1.00 89.62 224 SER A N 1
ATOM 1711 C CA . SER A 1 224 ? -9.014 16.522 24.753 1.00 89.62 224 SER A CA 1
ATOM 1712 C C . SER A 1 224 ? -7.691 15.813 25.036 1.00 89.62 224 SER A C 1
ATOM 1714 O O . SER A 1 224 ? -6.645 16.457 25.062 1.00 89.62 224 SER A O 1
ATOM 1716 N N . GLN A 1 225 ? -7.732 14.503 25.279 1.00 90.00 225 GLN A N 1
ATOM 1717 C CA . GLN A 1 225 ? -6.545 13.692 25.516 1.00 90.00 225 GLN A CA 1
ATOM 1718 C C . GLN A 1 225 ? -6.095 12.998 24.230 1.00 90.00 225 GLN A C 1
ATOM 1720 O O . GLN A 1 225 ? -6.870 12.818 23.290 1.00 90.00 225 GLN A O 1
ATOM 1725 N N . ASP A 1 226 ? -4.830 12.582 24.203 1.00 88.19 226 ASP A N 1
ATOM 1726 C CA . ASP A 1 226 ? -4.268 11.849 23.073 1.00 88.19 226 ASP A CA 1
ATOM 1727 C C . ASP A 1 226 ? -5.049 10.544 22.832 1.00 88.19 226 ASP A C 1
ATOM 1729 O O . ASP A 1 226 ? -5.230 9.723 23.733 1.00 88.19 226 ASP A O 1
ATOM 1733 N N . THR A 1 227 ? -5.519 10.340 21.603 1.00 87.19 227 THR A N 1
ATOM 1734 C CA . THR A 1 227 ? -6.233 9.122 21.182 1.00 87.19 227 THR A CA 1
ATOM 1735 C C . THR A 1 227 ? -5.298 7.913 21.065 1.00 87.19 227 THR A C 1
ATOM 1737 O O . THR A 1 227 ? -5.748 6.764 21.044 1.00 87.19 227 THR A O 1
ATOM 1740 N N . LYS A 1 228 ? -3.979 8.139 21.036 1.00 85.12 228 LYS A N 1
ATOM 1741 C CA . LYS A 1 228 ? -2.967 7.078 21.068 1.00 85.12 228 LYS A CA 1
ATOM 1742 C C . LYS A 1 228 ? -2.671 6.580 22.483 1.00 85.12 228 LYS A C 1
ATOM 1744 O O . LYS A 1 228 ? -2.184 5.456 22.617 1.00 85.12 228 LYS A O 1
ATOM 1749 N N . ALA A 1 229 ? -2.988 7.361 23.518 1.00 87.94 229 ALA A N 1
ATOM 1750 C CA . ALA A 1 229 ? -2.742 6.984 24.905 1.00 87.94 229 ALA A CA 1
ATOM 1751 C C . ALA A 1 229 ? -3.648 5.817 25.326 1.00 87.94 229 ALA A C 1
ATOM 1753 O O . ALA A 1 229 ? -4.874 5.887 25.215 1.00 87.94 229 ALA A O 1
ATOM 1754 N N . ALA A 1 230 ? -3.054 4.739 25.845 1.00 87.44 230 ALA A N 1
ATOM 1755 C CA . ALA A 1 230 ? -3.807 3.583 26.332 1.00 87.44 230 ALA A CA 1
ATOM 1756 C C . ALA A 1 230 ? -4.724 3.924 27.517 1.00 87.44 230 ALA A C 1
ATOM 1758 O O . ALA A 1 230 ? -5.783 3.324 27.660 1.00 87.44 230 ALA A O 1
ATOM 1759 N N . THR A 1 231 ? -4.384 4.947 28.298 1.00 90.38 231 THR A N 1
ATOM 1760 C CA . THR A 1 231 ? -5.210 5.478 29.390 1.00 90.38 231 THR A CA 1
ATOM 1761 C C . THR A 1 231 ? -6.472 6.208 28.925 1.00 90.38 231 THR A C 1
ATOM 1763 O O . THR A 1 231 ? -7.360 6.438 29.738 1.00 90.38 231 THR A O 1
ATOM 1766 N N . ASN A 1 232 ? -6.572 6.582 27.645 1.00 90.81 232 ASN A N 1
ATOM 1767 C CA . ASN A 1 232 ? -7.698 7.344 27.101 1.00 90.81 232 ASN A CA 1
ATOM 1768 C C . ASN A 1 232 ? -8.610 6.499 26.198 1.00 90.81 232 ASN A C 1
ATOM 1770 O O . ASN A 1 232 ? -9.430 7.047 25.463 1.00 90.81 232 ASN A O 1
ATOM 1774 N N . ARG A 1 233 ? -8.473 5.170 26.192 1.00 90.38 233 ARG A N 1
ATOM 1775 C CA . ARG A 1 233 ? -9.235 4.324 25.268 1.00 90.38 233 ARG A CA 1
ATOM 1776 C C . ARG A 1 233 ? -9.710 3.017 25.889 1.00 90.38 233 ARG A C 1
ATOM 1778 O O . ARG A 1 233 ? -9.091 2.512 26.816 1.00 90.38 233 ARG A O 1
ATOM 1785 N N . ILE A 1 234 ? -10.808 2.480 25.364 1.00 88.31 234 ILE A N 1
ATOM 1786 C CA . ILE A 1 234 ? -11.363 1.165 25.712 1.00 88.31 234 ILE A CA 1
ATOM 1787 C C . ILE A 1 234 ? -11.527 0.368 24.416 1.00 88.31 234 ILE A C 1
ATOM 1789 O O . ILE A 1 234 ? -12.168 0.848 23.477 1.00 88.31 234 ILE A O 1
ATOM 1793 N N . PHE A 1 235 ? -10.971 -0.845 24.372 1.00 86.88 235 PHE A N 1
ATOM 1794 C CA . PHE A 1 235 ? -11.130 -1.779 23.253 1.00 86.88 235 PHE A CA 1
ATOM 1795 C C . PHE A 1 235 ? -12.188 -2.829 23.579 1.00 86.88 235 PHE A C 1
ATOM 1797 O O . PHE A 1 235 ? -11.946 -3.761 24.343 1.00 86.88 235 PHE A O 1
ATOM 1804 N N . LEU A 1 236 ? -13.349 -2.707 22.947 1.00 85.50 236 LEU A N 1
ATOM 1805 C CA . LEU A 1 236 ? -14.433 -3.673 23.039 1.00 85.50 236 LEU A CA 1
ATOM 1806 C C . LEU A 1 236 ? -14.353 -4.588 21.815 1.00 85.50 236 LEU A C 1
ATOM 1808 O O . LEU A 1 236 ? -14.682 -4.185 20.703 1.00 85.50 236 LEU A O 1
ATOM 1812 N N . SER A 1 237 ? -13.832 -5.799 22.006 1.00 82.31 237 SER A N 1
ATOM 1813 C CA . SER A 1 237 ? -13.650 -6.801 20.945 1.00 82.31 237 SER A CA 1
ATOM 1814 C C . SER A 1 237 ? -13.823 -8.225 21.492 1.00 82.31 237 SER A C 1
ATOM 1816 O O . SER A 1 237 ? -13.930 -8.394 22.707 1.00 82.31 237 SER A O 1
ATOM 1818 N N . GLY A 1 238 ? -13.906 -9.233 20.615 1.00 79.44 238 GLY A N 1
ATOM 1819 C CA . GLY A 1 238 ? -13.939 -10.661 20.980 1.00 79.44 238 GLY A CA 1
ATOM 1820 C C . GLY A 1 238 ? -15.263 -11.188 21.548 1.00 79.44 238 GLY A C 1
ATOM 1821 O O . GLY A 1 238 ? -15.336 -12.343 21.954 1.00 79.44 238 GLY A O 1
ATOM 1822 N N . LYS A 1 239 ? -16.297 -10.342 21.628 1.00 82.31 239 LYS A N 1
ATOM 1823 C CA . LYS A 1 239 ? -17.692 -10.707 21.919 1.00 82.31 239 LYS A CA 1
ATOM 1824 C C . LYS A 1 239 ? -18.628 -9.568 21.511 1.00 82.31 239 LYS A C 1
ATOM 1826 O O . LYS A 1 239 ? -18.185 -8.483 21.133 1.00 82.31 239 LYS A O 1
ATOM 1831 N N . THR A 1 240 ? -19.936 -9.788 21.609 1.00 84.31 240 THR A N 1
ATOM 1832 C CA . THR A 1 240 ? -20.925 -8.710 21.473 1.00 84.31 240 THR A CA 1
ATOM 1833 C C . THR A 1 240 ? -21.042 -7.926 22.781 1.00 84.31 240 THR A C 1
ATOM 1835 O O . THR A 1 240 ? -21.406 -8.480 23.813 1.00 84.31 240 THR A O 1
ATOM 1838 N N . TRP A 1 241 ? -20.775 -6.619 22.720 1.00 82.50 241 TRP A N 1
ATOM 1839 C CA . TRP A 1 241 ? -20.797 -5.702 23.871 1.00 82.50 241 TRP A CA 1
ATOM 1840 C C . TRP A 1 241 ? -22.107 -4.901 24.002 1.00 82.50 241 TRP A C 1
ATOM 1842 O O . TRP A 1 241 ? -22.140 -3.853 24.642 1.00 82.50 241 TRP A O 1
ATOM 1852 N N . GLY A 1 242 ? -23.189 -5.360 23.360 1.00 80.00 242 GLY A N 1
ATOM 1853 C CA . GLY A 1 242 ? -24.515 -4.726 23.438 1.00 80.00 242 GLY A CA 1
ATOM 1854 C C . GLY A 1 242 ? -24.629 -3.366 22.734 1.00 80.00 242 GLY A C 1
ATOM 1855 O O . GLY A 1 242 ? -25.596 -2.637 22.947 1.00 80.00 242 GLY A O 1
ATOM 1856 N N . ILE A 1 243 ? -23.656 -3.009 21.893 1.00 78.31 243 ILE A N 1
ATOM 1857 C CA . ILE A 1 243 ? -23.626 -1.730 21.177 1.00 78.31 243 ILE A CA 1
ATOM 1858 C C . ILE A 1 243 ? -24.555 -1.800 19.968 1.00 78.31 243 ILE A C 1
ATOM 1860 O O . ILE A 1 243 ? -24.329 -2.571 19.042 1.00 78.31 243 ILE A O 1
ATOM 1864 N N . THR A 1 244 ? -25.596 -0.973 19.966 1.00 76.12 244 THR A N 1
ATOM 1865 C CA . THR A 1 244 ? -26.611 -0.939 18.897 1.00 76.12 244 THR A CA 1
ATOM 1866 C C . THR A 1 244 ? -26.665 0.397 18.153 1.00 76.12 244 THR A C 1
ATOM 1868 O O . THR A 1 244 ? -27.379 0.527 17.164 1.00 76.12 244 THR A O 1
ATOM 1871 N N . THR A 1 245 ? -25.901 1.399 18.601 1.00 74.56 245 THR A N 1
ATOM 1872 C CA . THR A 1 245 ? -25.805 2.725 17.976 1.00 74.56 245 THR A CA 1
ATOM 1873 C C . THR A 1 245 ? -24.429 3.342 18.228 1.00 74.56 245 THR A C 1
ATOM 1875 O O . THR A 1 245 ? -23.831 3.132 19.281 1.00 74.56 245 THR A O 1
ATOM 1878 N N . TRP A 1 246 ? -23.943 4.128 17.267 1.00 69.94 246 TRP A N 1
ATOM 1879 C CA . TRP A 1 246 ? -22.708 4.917 17.366 1.00 69.94 246 TRP A CA 1
ATOM 1880 C C . TRP A 1 246 ? -22.933 6.296 18.012 1.00 69.94 246 TRP A C 1
ATOM 1882 O O . TRP A 1 246 ? -21.978 6.973 18.380 1.00 69.94 246 TRP A O 1
ATOM 1892 N N . GLY A 1 247 ? -24.195 6.714 18.162 1.00 70.31 247 GLY A N 1
ATOM 1893 C CA . GLY A 1 247 ? -24.590 7.969 18.797 1.00 70.31 247 GLY A CA 1
ATOM 1894 C C . GLY A 1 247 ? -25.417 7.713 20.054 1.00 70.31 247 GLY A C 1
ATOM 1895 O O . GLY A 1 247 ? -26.551 7.231 19.971 1.00 70.31 247 GLY A O 1
ATOM 1896 N N . LEU A 1 248 ? -24.864 8.058 21.217 1.00 73.50 248 LEU A N 1
ATOM 1897 C CA . LEU A 1 248 ? -25.531 7.983 22.519 1.00 73.50 248 LEU A CA 1
ATOM 1898 C C . LEU A 1 248 ? -25.513 9.363 23.181 1.00 73.50 248 LEU A C 1
ATOM 1900 O O . LEU A 1 248 ? -24.490 10.044 23.191 1.00 73.50 248 LEU A O 1
ATOM 1904 N N . SER A 1 249 ? -26.641 9.780 23.763 1.00 82.06 249 SER A N 1
ATOM 1905 C CA . SER A 1 249 ? -26.636 10.928 24.674 1.00 82.06 249 SER A CA 1
ATOM 1906 C C . SER A 1 249 ? -25.880 10.567 25.956 1.00 82.06 249 SER A C 1
ATOM 1908 O O . SER A 1 249 ? -25.787 9.391 26.315 1.00 82.06 249 SER A O 1
ATOM 1910 N N . LYS A 1 250 ? -25.396 11.575 26.694 1.00 82.19 250 LYS A N 1
ATOM 1911 C CA . LYS A 1 250 ? -24.738 11.373 27.998 1.00 82.19 250 LYS A CA 1
ATOM 1912 C C . LYS A 1 250 ? -25.582 10.513 28.948 1.00 82.19 250 LYS A C 1
ATOM 1914 O O . LYS A 1 250 ? -25.056 9.616 29.591 1.00 82.19 250 LYS A O 1
ATOM 1919 N N . GLU A 1 251 ? -26.892 10.754 28.992 1.00 86.19 251 GLU A N 1
ATOM 1920 C CA . GLU A 1 251 ? -27.830 9.982 29.815 1.00 86.19 251 GLU A CA 1
ATOM 1921 C C . GLU A 1 251 ? -27.911 8.510 29.381 1.00 86.19 251 GLU A C 1
ATOM 1923 O O . GLU A 1 251 ? -27.855 7.615 30.220 1.00 86.19 251 GLU A O 1
ATOM 1928 N N . LYS A 1 252 ? -28.015 8.242 28.071 1.00 81.31 252 LYS A N 1
ATOM 1929 C CA . LYS A 1 252 ? -28.077 6.866 27.557 1.00 81.31 252 LYS A CA 1
ATOM 1930 C C . LYS A 1 252 ? -26.769 6.112 27.784 1.00 81.31 252 LYS A C 1
ATOM 1932 O O . LYS A 1 252 ? -26.821 4.930 28.098 1.00 81.31 252 LYS A O 1
ATOM 1937 N N . MET A 1 253 ? -25.627 6.790 27.657 1.00 79.94 253 MET A N 1
ATOM 1938 C CA . MET A 1 253 ? -24.328 6.210 28.003 1.00 79.94 253 MET A CA 1
ATOM 1939 C C . MET A 1 253 ? -24.255 5.879 29.499 1.00 79.94 253 MET A C 1
ATOM 1941 O O . MET A 1 253 ? -23.866 4.774 29.849 1.00 79.94 253 MET A O 1
ATOM 1945 N N . GLY A 1 254 ? -24.708 6.788 30.373 1.00 80.81 254 GLY A N 1
ATOM 1946 C CA . GLY A 1 254 ? -24.777 6.542 31.818 1.00 80.81 254 GLY A CA 1
ATOM 1947 C C . GLY A 1 254 ? -25.585 5.291 32.167 1.00 80.81 254 GLY A C 1
ATOM 1948 O O . GLY A 1 254 ? -25.070 4.405 32.836 1.00 80.81 254 GLY A O 1
ATOM 1949 N N . LYS A 1 255 ? -26.798 5.152 31.614 1.00 83.62 255 LYS A N 1
ATOM 1950 C CA . LYS A 1 255 ? -27.643 3.959 31.824 1.00 83.62 255 LYS A CA 1
ATOM 1951 C C . LYS A 1 255 ? -26.996 2.665 31.327 1.00 83.62 255 LYS A C 1
ATOM 1953 O O . LYS A 1 255 ? -27.235 1.606 31.893 1.00 83.62 255 LYS A O 1
ATOM 1958 N N . LEU A 1 256 ? -26.215 2.738 30.250 1.00 79.06 256 LEU A N 1
ATOM 1959 C CA . LEU A 1 256 ? -25.530 1.575 29.692 1.00 79.06 256 LEU A CA 1
ATOM 1960 C C . LEU A 1 256 ? -24.356 1.132 30.577 1.00 79.06 256 LEU A C 1
ATOM 1962 O O . LEU A 1 256 ? -24.172 -0.067 30.773 1.00 79.06 256 LEU A O 1
ATOM 1966 N N . LEU A 1 257 ? -23.617 2.088 31.147 1.00 79.50 257 LEU A N 1
ATOM 1967 C CA . LEU A 1 257 ? -22.571 1.816 32.135 1.00 79.50 257 LEU A CA 1
ATOM 1968 C C . LEU A 1 257 ? -23.171 1.243 33.430 1.00 79.50 257 LEU A C 1
ATOM 1970 O O . LEU A 1 257 ? -22.704 0.223 33.919 1.00 79.50 257 LEU A O 1
ATOM 1974 N N . GLU A 1 258 ? -24.264 1.823 33.934 1.00 84.06 258 GLU A N 1
ATOM 1975 C CA . GLU A 1 258 ? -24.971 1.337 35.134 1.00 84.06 258 GLU A CA 1
ATOM 1976 C C . GLU A 1 258 ? -25.567 -0.069 34.967 1.00 84.06 258 GLU A C 1
ATOM 1978 O O . GLU A 1 258 ? -25.737 -0.791 35.947 1.00 84.06 258 GLU A O 1
ATOM 1983 N N . ALA A 1 259 ? -25.874 -0.484 33.734 1.00 84.94 259 ALA A N 1
ATOM 1984 C CA . ALA A 1 259 ? -26.365 -1.829 33.443 1.00 84.94 259 ALA A CA 1
ATOM 1985 C C . ALA A 1 259 ? -25.290 -2.924 33.603 1.00 84.94 259 ALA A C 1
ATOM 1987 O O . ALA A 1 259 ? -25.599 -4.102 33.420 1.00 84.94 259 ALA A O 1
ATOM 1988 N N . GLY A 1 260 ? -24.033 -2.559 33.878 1.00 82.50 260 GLY A N 1
ATOM 1989 C CA . GLY A 1 260 ? -22.932 -3.489 34.145 1.00 82.50 260 GLY A CA 1
ATOM 1990 C C . GLY A 1 260 ? -22.450 -4.281 32.927 1.00 82.50 260 GLY A C 1
ATOM 1991 O O . GLY A 1 260 ? -21.619 -5.182 33.028 1.00 82.50 260 GLY A O 1
ATOM 1992 N N . THR A 1 261 ? -22.952 -3.959 31.729 1.00 80.31 261 THR A N 1
ATOM 1993 C CA . THR A 1 261 ? -22.616 -4.691 30.492 1.00 80.31 261 THR A CA 1
ATOM 1994 C C . THR A 1 261 ? -21.122 -4.589 30.160 1.00 80.31 261 THR A C 1
ATOM 1996 O O . THR A 1 261 ? -20.581 -5.450 29.462 1.00 80.31 261 THR A O 1
ATOM 1999 N N . TRP A 1 262 ? -20.446 -3.545 30.653 1.00 84.06 262 TRP A N 1
ATOM 2000 C CA . TRP A 1 262 ? -19.038 -3.246 30.385 1.00 84.06 262 TRP A CA 1
ATOM 2001 C C . TRP A 1 262 ? -18.122 -3.398 31.615 1.00 84.06 262 TRP A C 1
ATOM 2003 O 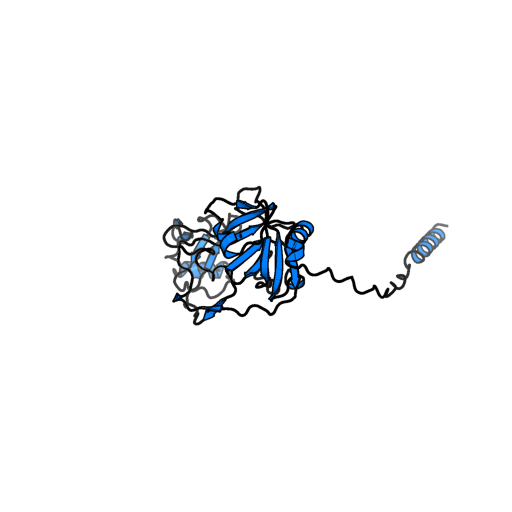O . TRP A 1 262 ? -16.959 -3.030 31.524 1.00 84.06 262 TRP A O 1
ATOM 2013 N N . ASP A 1 263 ? -18.567 -4.023 32.712 1.00 85.75 263 ASP A N 1
ATOM 2014 C CA . ASP A 1 263 ? -17.764 -4.216 33.948 1.00 85.75 263 ASP A CA 1
ATOM 2015 C C . ASP A 1 263 ? -16.530 -5.128 33.761 1.00 85.75 263 ASP A C 1
ATOM 2017 O O . ASP A 1 263 ? -15.627 -5.234 34.605 1.00 85.75 263 ASP A O 1
ATOM 2021 N N . GLU A 1 264 ? -16.510 -5.869 32.655 1.00 86.75 264 GLU A N 1
ATOM 2022 C CA . GLU A 1 264 ? -15.374 -6.680 32.214 1.00 86.75 264 GLU A CA 1
ATOM 2023 C C . GLU A 1 264 ? -14.448 -5.931 31.252 1.00 86.75 264 GLU A C 1
ATOM 2025 O O . GLU A 1 264 ? -13.373 -6.436 30.928 1.00 86.75 264 GLU A O 1
ATOM 2030 N N . ALA A 1 265 ? -14.854 -4.760 30.761 1.00 86.38 265 ALA A N 1
ATOM 2031 C CA . ALA A 1 265 ? -14.024 -3.948 29.893 1.00 86.38 265 ALA A CA 1
ATOM 2032 C C . ALA A 1 265 ? -12.908 -3.284 30.701 1.00 86.38 265 ALA A C 1
ATOM 2034 O O . ALA A 1 265 ? -13.058 -2.963 31.880 1.00 86.38 265 ALA A O 1
ATOM 2035 N N . TYR A 1 266 ? -11.782 -3.054 30.035 1.00 88.06 266 TYR A N 1
ATOM 2036 C CA . TYR A 1 266 ? -10.634 -2.378 30.618 1.00 88.06 266 TYR A CA 1
ATOM 2037 C C . TYR A 1 266 ? -10.320 -1.115 29.829 1.00 88.06 266 TYR A C 1
ATOM 2039 O O . TYR A 1 266 ? -10.318 -1.117 28.595 1.00 88.06 266 TYR A O 1
ATOM 2047 N N . VAL A 1 267 ? -9.995 -0.050 30.556 1.00 88.50 267 VAL A N 1
ATOM 2048 C CA . VAL A 1 267 ? -9.280 1.090 29.988 1.00 88.50 267 VAL A CA 1
ATOM 2049 C C . VAL A 1 267 ? -7.897 0.595 29.606 1.00 88.50 267 VAL A C 1
ATOM 2051 O O . VAL A 1 267 ? -7.214 -0.023 30.422 1.00 88.50 267 VAL A O 1
ATOM 2054 N N . GLY A 1 268 ? -7.479 0.811 28.370 1.00 84.25 268 GLY A N 1
ATOM 2055 C CA . GLY A 1 268 ? -6.266 0.195 27.876 1.00 84.25 268 GLY A CA 1
ATOM 2056 C C . GLY A 1 268 ? -6.212 0.019 26.375 1.00 84.25 268 GLY A C 1
ATOM 2057 O O . GLY A 1 268 ? -7.069 0.462 25.622 1.00 84.25 268 GLY A O 1
ATOM 2058 N N . SER A 1 269 ? -5.167 -0.662 25.931 1.00 72.44 269 SER A N 1
ATOM 2059 C CA . SER A 1 269 ? -5.013 -1.154 24.570 1.00 72.44 269 SER A CA 1
ATOM 2060 C C . SER A 1 269 ? -5.037 -2.677 24.546 1.00 72.44 269 SER A C 1
ATOM 2062 O O . SER A 1 269 ? -5.015 -3.310 25.596 1.00 72.44 269 SER A O 1
ATOM 2064 N N . GLY A 1 270 ? -5.007 -3.286 23.358 1.00 64.69 270 GLY A N 1
ATOM 2065 C CA . GLY A 1 270 ? -4.897 -4.747 23.246 1.00 64.69 270 GLY A CA 1
ATOM 2066 C C . GLY A 1 270 ? -3.705 -5.365 24.002 1.00 64.69 270 GLY A C 1
ATOM 2067 O O . GLY A 1 270 ? -3.728 -6.564 24.258 1.00 64.69 270 GLY A O 1
ATOM 2068 N N . ASN A 1 271 ? -2.699 -4.563 24.385 1.00 67.44 271 ASN A N 1
ATOM 2069 C CA . ASN A 1 271 ? -1.496 -5.011 25.093 1.00 67.44 271 ASN A CA 1
ATOM 2070 C C . ASN A 1 271 ? -1.300 -4.371 26.487 1.00 67.44 271 ASN A C 1
ATOM 2072 O O . ASN A 1 271 ? -0.352 -4.733 27.177 1.00 67.44 271 ASN A O 1
ATOM 2076 N N . GLU A 1 272 ? -2.139 -3.416 26.906 1.00 75.50 272 GLU A N 1
ATOM 2077 C CA . GLU A 1 272 ? -1.950 -2.629 28.141 1.00 75.50 272 GLU A CA 1
ATOM 2078 C C . GLU A 1 272 ? -3.296 -2.410 28.833 1.00 75.50 272 GLU A C 1
ATOM 2080 O O . GLU A 1 272 ? -4.245 -2.021 28.166 1.00 75.50 272 GLU A O 1
ATOM 2085 N N . THR A 1 273 ? -3.395 -2.599 30.151 1.00 78.75 273 THR A N 1
ATOM 2086 C CA . THR A 1 273 ? -4.635 -2.366 30.917 1.00 78.75 273 THR A CA 1
ATOM 2087 C C . THR A 1 273 ? -4.379 -1.419 32.088 1.00 78.75 273 THR A C 1
ATOM 2089 O O . THR A 1 273 ? -3.456 -1.644 32.866 1.00 78.75 273 THR A O 1
ATOM 2092 N N . HIS A 1 274 ? -5.222 -0.403 32.254 1.00 84.06 274 HIS A N 1
ATOM 2093 C CA . HIS A 1 274 ? -5.112 0.659 33.264 1.00 84.06 274 HIS A CA 1
ATOM 2094 C C . HIS A 1 274 ? -6.242 0.646 34.302 1.00 84.06 274 HIS A C 1
ATOM 2096 O O . HIS A 1 274 ? -6.362 1.576 35.094 1.00 84.06 274 HIS A O 1
ATOM 2102 N N . GLY A 1 275 ? -7.058 -0.405 34.313 1.00 82.06 275 GLY A N 1
ATOM 2103 C CA . GLY A 1 275 ? -8.191 -0.554 35.223 1.00 82.06 275 GLY A CA 1
ATOM 2104 C C . GLY A 1 275 ? -9.459 -0.938 34.478 1.00 82.06 275 GLY A C 1
ATOM 2105 O O . GLY A 1 275 ? -9.503 -0.881 33.249 1.00 82.06 275 GLY A O 1
ATOM 2106 N N . LYS A 1 276 ? -10.467 -1.370 35.231 1.00 83.00 276 LYS A N 1
ATOM 2107 C CA . LYS A 1 276 ? -11.793 -1.658 34.685 1.00 83.00 276 LYS A CA 1
ATOM 2108 C C . LYS A 1 276 ? -12.549 -0.361 34.398 1.00 83.00 276 LYS A C 1
ATOM 2110 O O . LYS A 1 276 ? -12.265 0.653 35.038 1.00 83.00 276 LYS A O 1
ATOM 2115 N N . VAL A 1 277 ? -13.436 -0.419 33.408 1.00 78.12 277 VAL A N 1
ATOM 2116 C CA . VAL A 1 277 ? -14.396 0.651 33.082 1.00 78.12 277 VAL A CA 1
ATOM 2117 C C . VAL A 1 277 ? -15.388 0.836 34.222 1.00 78.12 277 VAL A C 1
ATOM 2119 O O . VAL A 1 277 ? -15.732 -0.186 34.856 1.00 78.12 277 VAL A O 1
#

Sequence (277 aa):
MKKILLALVATAALFTACEEWQPVGTFKYSEPEELPLVTDADMAGYGPRTTIKDLCGRYVNGTPLKLESGWIKGQVISNDASGNIYRSLYIQDETGGIEIKTGRTNSSNEYKMGQWVYVKLGGLTLGMYGFKTGTYGGQGMIQLGLTDQSGAYETAYIDLPLIVDSHILKGEMGTPVVPVKLTAAQLPGKNDTQATNKYIGTLVELEGLKYGNEIFTLIYLSYSQDTKAATNRIFLSGKTWGITTWGLSKEKMGKLLEAGTWDEAYVGSGNETHGKV

Foldseek 3Di:
DVVVVVVVVVVVVVVVPDPPPPPPPVPVPPDPPPDDADDPVNQVVFDAEDFPLVVQVVDDAPDKDQDAGYKYKFFWQDFCPVVPQAQWTWGHDPQAIEIENARDDRCCVVHPARWMKMFIRRQKIWFFDDADDDPVGARGGIHIAHADPVPPGRHDHNNDVVSSCVGIGTHDRGDGDDAAEDEPVLDDDRPDYCNRRRHRRDGHDYPPDDDPQWDWDKDFQDPPDDSPDLQGIWTRTDHHLVDDDPDDDPVRVVVSVVVCSQQVIFSGDPVDGDGGD